Protein 6V4C (pdb70)

GO terms:
  GO:0019863 IgE binding (F, IDA)

Organism: Culex quinquefasciatus (NCBI:txid7176)

Nearest PDB structures (foldseek):
  6v4c-assembly1_A  TM=1.003E+00  e=7.855E-42  Culex quinquefasciatus
  7tx8-assembly3_C  TM=8.970E-01  e=5.800E-14  Anopheles darlingi
  7u1n-assembly2_B  TM=9.014E-01  e=6.644E-14  Anopheles darlingi
  7tx8-assembly4_D  TM=8.951E-01  e=1.252E-13  Anopheles darlingi
  3ngv-assembly1_A  TM=8.738E-01  e=1.799E-13  Anopheles stephensi

B-factor: mean 56.39, std 19.15, range [29.09, 130.96]

InterPro domains:
  IPR006170 Pheromone/general odorant binding protein [PF01395] (29-123)
  IPR006170 Pheromone/general odorant binding protein [PF01395] (169-260)
  IPR036728 Pheromone/general odorant binding protein superfamily [G3DSA:1.10.238.20] (17-160)
  IPR036728 Pheromone/general odorant binding protein superfamily [G3DSA:1.10.238.20] (162-310)
  IPR036728 Pheromone/general odorant binding protein superfamily [SSF47565] (18-123)
  IPR036728 Pheromone/general odorant binding protein superfamily [SSF47565] (157-261)

Radius of gyration: 20.19 Å; Cα contacts (8 Å, |Δi|>4): 344; chains: 1; bounding box: 52×53×39 Å

Solvent-accessible surface area: 13892 Å² total; per-residue (Å²): 163,62,61,44,18,26,0,17,40,0,24,43,38,19,6,72,2,1,37,75,58,19,44,113,67,48,50,12,0,50,46,0,58,97,13,59,9,35,83,85,74,74,88,1,20,54,0,0,70,30,0,3,79,29,0,7,0,21,56,71,41,31,21,28,40,130,39,0,14,92,0,6,90,50,40,59,99,29,0,65,14,93,99,111,41,1,64,41,0,5,102,76,0,36,68,34,87,7,60,120,24,48,23,94,22,11,2,57,14,0,18,133,10,4,97,73,27,105,23,23,1,35,75,0,0,0,27,39,63,82,10,45,51,39,0,23,173,127,40,107,123,18,10,44,111,54,29,0,10,21,26,32,0,0,120,103,53,11,144,68,35,49,82,17,5,34,66,15,32,157,76,2,42,7,134,22,109,73,2,56,130,3,0,58,29,2,0,90,14,15,48,2,5,89,129,106,7,97,33,30,73,66,15,0,26,68,3,1,87,5,2,109,37,127,58,70,53,129,57,1,28,138,18,25,151,85,13,177,33,86,127,97,11,51,3,56,22,38,6,62,30,1,25,89,37,22,29,61,148,24,0,30,74,1,7,26,6,21,6,12,37,8,54,51,38,22,39,67,2,103,121,105,45,20,124,40,72,60,124,39,15,191,78,79,31,82,64,15,37,72,71,1,137,57

Sequence (294 aa):
EWSPMDPEEVAFEEAKCMEDHFGNDFGLAEKWMKWSLAESDGKTACYVKCLVEALGMYDKQAFQPNNIKQQYEAYKSDNGVDQTKGDAIANELGKIDAKDGKCESIAKGFIQVNNANKGVLEKIYLLDSSSVRDAIYKKNPQIKPKGISIFRFCGKQFYQDGEAAYCNVRKHGFSDDPKKFIKHSNCTTRGMRWMKKNGEMDESAILRGLHAVNENGKDDVVKKSLQNCKAKDESKARDYYKCIYDGLGEQLFMKVLDYIEVRSENYSYRLREATSKYDANAMRSKVKALDSEAKC

Secondary structure (DSSP, 8-state):
------HHHHHHHHHHHHHHHSTT-HHHHHHHHTT---BTBTTHHHHHHHHHHHTTSB-SSSB-HHHHHHHHHHTHHHH---HHHHHHHHHHHTT---TT--HHHHHHHHHHHHHHTTTHHHHHTT-SHHHHHHHHHH-TTS--TTS-HHHHHHHHH--TT-HHHHHHHHHS---STHHHHHHHHHHHHTTSB-TTS-B-HHHHHHHHHHTT--S-HHHHHHHHHT----GGGHHHHHHHHHHHHH-HHHHHHHHHHHHHHHT-TTGGGSGGGSS--HHHHHHHHHHHHHHTT-

Structure (mmCIF, N/CA/C/O backbone):
data_6V4C
#
_entry.id   6V4C
#
_cell.length_a   76.660
_cell.length_b   84.320
_cell.length_c   132.070
_cell.angle_alpha   90.000
_cell.angle_beta   90.000
_cell.angle_gamma   90.000
#
_symmetry.space_group_name_H-M   'I 21 21 21'
#
loop_
_entity.id
_entity.type
_entity.pdbx_description
1 polymer 'Long form D7clu1 salivary protein'
2 non-polymer "ADENOSINE-5'-DIPHOSPHATE"
3 non-polymer GLYCEROL
4 non-polymer 2-ETHOXYETHANOL
5 non-polymer DI(HYDROXYETHYL)ETHER
6 non-polymer 1,2-ETHANEDIOL
7 non-polymer 'ZINC ION'
8 water water
#
loop_
_atom_site.group_PDB
_atom_site.id
_atom_site.type_symbol
_atom_site.label_atom_id
_atom_site.label_alt_id
_atom_site.label_comp_id
_atom_site.label_asym_id
_atom_site.label_entity_id
_atom_site.label_seq_id
_atom_site.pdbx_PDB_ins_code
_atom_site.Cartn_x
_atom_site.Cartn_y
_atom_site.Cartn_z
_atom_site.occupancy
_atom_site.B_iso_or_equiv
_atom_site.auth_seq_id
_atom_site.auth_comp_id
_atom_site.auth_asym_id
_atom_site.auth_atom_id
_atom_site.pdbx_PDB_model_num
ATOM 1 N N . GLU A 1 2 ? 11.343 -13.809 -4.551 1.00 74.71 2 GLU A N 1
ATOM 2 C CA . GLU A 1 2 ? 11.707 -15.012 -5.288 1.00 75.86 2 GLU A CA 1
ATOM 3 C C . GLU A 1 2 ? 11.882 -14.700 -6.771 1.00 76.87 2 GLU A C 1
ATOM 4 O O . GLU A 1 2 ? 11.389 -13.683 -7.260 1.00 76.31 2 GLU A O 1
ATOM 6 N N . TRP A 1 3 ? 12.584 -15.577 -7.483 1.00 83.36 3 TRP A N 1
ATOM 7 C CA . TRP A 1 3 ? 12.832 -15.406 -8.908 1.00 76.54 3 TRP A CA 1
ATOM 8 C C . TRP A 1 3 ? 11.939 -16.338 -9.715 1.00 74.55 3 TRP A C 1
ATOM 9 O O . TRP A 1 3 ? 11.700 -17.485 -9.324 1.00 74.15 3 TRP A O 1
ATOM 20 N N . SER A 1 4 ? 11.452 -15.836 -10.844 1.00 68.58 4 SER A N 1
ATOM 21 C CA . SER A 1 4 ? 10.632 -16.600 -11.774 1.00 67.76 4 SER A CA 1
ATOM 22 C C . SER A 1 4 ? 11.112 -16.291 -13.187 1.00 62.85 4 SER A C 1
ATOM 23 O O . SER A 1 4 ? 11.857 -15.319 -13.379 1.00 62.75 4 SER A O 1
ATOM 26 N N . PRO A 1 5 ? 10.744 -17.091 -14.192 1.00 58.19 5 PRO A N 1
ATOM 27 C CA . PRO A 1 5 ? 11.193 -16.807 -15.561 1.00 56.47 5 PRO A CA 1
ATOM 28 C C . PRO A 1 5 ? 10.833 -15.393 -15.997 1.00 57.75 5 PRO A C 1
ATOM 29 O O . PRO A 1 5 ? 9.800 -14.841 -15.613 1.00 54.11 5 PRO A O 1
ATOM 33 N N . MET A 1 6 ? 11.712 -14.810 -16.807 1.00 56.60 6 MET A N 1
ATOM 34 C CA . MET A 1 6 ? 11.608 -13.418 -17.215 1.00 53.43 6 MET A CA 1
ATOM 35 C C . MET A 1 6 ? 11.389 -13.336 -18.718 1.00 51.46 6 MET A C 1
ATOM 36 O O . MET A 1 6 ? 12.003 -14.086 -19.487 1.00 47.66 6 MET A O 1
ATOM 41 N N . ASP A 1 7 ? 10.514 -12.424 -19.129 1.00 51.03 7 ASP A N 1
ATOM 42 C CA . ASP A 1 7 ? 10.261 -12.170 -20.541 1.00 48.33 7 ASP A CA 1
ATOM 43 C C . ASP A 1 7 ? 11.374 -11.287 -21.106 1.00 45.56 7 ASP A C 1
ATOM 44 O O . ASP A 1 7 ? 12.220 -10.793 -20.355 1.00 47.20 7 ASP A O 1
ATOM 49 N N . PRO A 1 8 ? 11.423 -11.077 -22.429 1.00 43.46 8 PRO A N 1
ATOM 50 C CA . PRO A 1 8 ? 12.550 -10.308 -22.985 1.00 43.61 8 PRO A CA 1
ATOM 51 C C . PRO A 1 8 ? 12.609 -8.867 -22.507 1.00 43.25 8 PRO A C 1
ATOM 52 O O . PRO A 1 8 ? 13.706 -8.298 -22.444 1.00 42.26 8 PRO A O 1
ATOM 56 N N . GLU A 1 9 ? 11.465 -8.256 -22.178 1.00 36.57 9 GLU A N 1
ATOM 57 C CA . GLU A 1 9 ? 11.473 -6.889 -21.662 1.00 37.91 9 GLU A CA 1
ATOM 58 C C . GLU A 1 9 ? 12.083 -6.830 -20.267 1.00 40.82 9 GLU A C 1
ATOM 59 O O . GLU A 1 9 ? 12.857 -5.915 -19.957 1.00 40.68 9 GLU A O 1
ATOM 65 N N . GLU A 1 10 ? 11.731 -7.769 -19.423 1.00 38.73 10 GLU A N 1
ATOM 66 C CA . GLU A 1 10 ? 12.343 -7.897 -18.099 1.00 40.48 10 GLU A CA 1
ATOM 67 C C . GLU A 1 10 ? 13.847 -8.117 -18.176 1.00 41.23 10 GLU A C 1
ATOM 68 O O . GLU A 1 10 ? 14.490 -7.510 -17.527 1.00 45.99 10 GLU A O 1
ATOM 74 N N . VAL A 1 11 ? 14.345 -8.950 -19.052 1.00 44.75 11 VAL A N 1
ATOM 75 C CA . VAL A 1 11 ? 15.801 -9.134 -19.102 1.00 44.41 11 VAL A CA 1
ATOM 76 C C . VAL A 1 11 ? 16.471 -7.909 -19.624 1.00 44.67 11 VAL A C 1
ATOM 77 O O . VAL A 1 11 ? 17.352 -7.548 -19.110 1.00 44.39 11 VAL A O 1
ATOM 81 N N . ALA A 1 12 ? 15.894 -7.278 -20.637 1.00 45.32 12 ALA A N 1
ATOM 82 C CA . ALA A 1 12 ? 16.504 -6.067 -21.177 1.00 41.58 12 ALA A CA 1
ATOM 83 C C . ALA A 1 12 ? 16.523 -4.948 -20.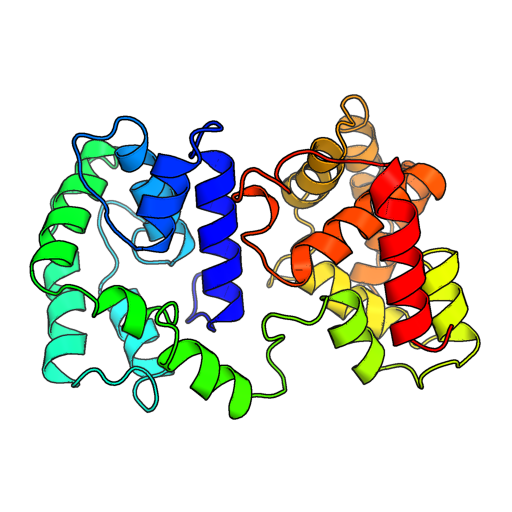144 1.00 42.95 12 ALA A C 1
ATOM 84 O O . ALA A 1 12 ? 17.500 -4.193 -20.053 1.00 42.37 12 ALA A O 1
ATOM 86 N N . PHE A 1 13 ? 15.456 -4.827 -19.351 1.00 40.44 13 PHE A N 1
ATOM 87 C CA . PHE A 1 13 ? 15.448 -3.839 -18.277 1.00 40.69 13 PHE A CA 1
ATOM 88 C C . PHE A 1 13 ? 16.567 -4.101 -17.276 1.00 43.48 13 PHE A C 1
ATOM 89 O O . PHE A 1 13 ? 17.288 -3.176 -16.880 1.00 43.01 13 PHE A O 1
ATOM 97 N N . GLU A 1 14 ? 16.728 -5.355 -16.851 1.00 45.20 14 GLU A N 1
ATOM 98 C CA . GLU A 1 14 ? 17.740 -5.660 -15.846 1.00 49.42 14 GLU A CA 1
ATOM 99 C C . GLU A 1 14 ? 19.149 -5.535 -16.414 1.00 49.10 14 GLU A C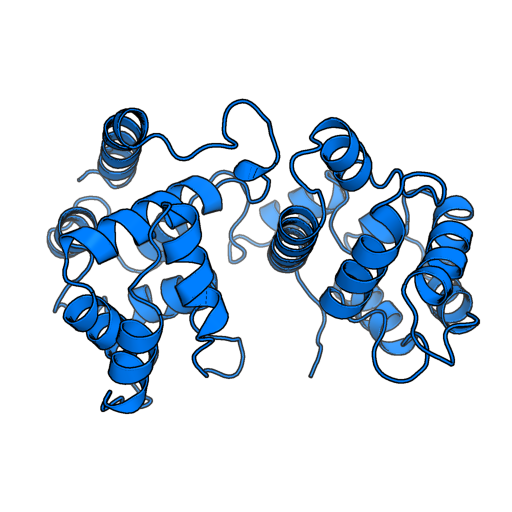 1
ATOM 100 O O . GLU A 1 14 ? 20.057 -5.054 -15.728 1.00 48.54 14 GLU A O 1
ATOM 106 N N . GLU A 1 15 ? 19.350 -5.957 -17.665 1.00 50.41 15 GLU A N 1
ATOM 107 C CA . GLU A 1 15 ? 20.668 -5.831 -18.283 1.00 50.49 15 GLU A CA 1
ATOM 108 C C . GLU A 1 15 ? 21.098 -4.372 -18.365 1.00 48.94 15 GLU A C 1
ATOM 109 O O . GLU A 1 15 ? 22.234 -4.028 -18.019 1.00 49.09 15 GLU A O 1
ATOM 115 N N . ALA A 1 16 ? 20.193 -3.500 -18.818 1.00 49.68 16 ALA A N 1
ATOM 116 C CA . ALA A 1 16 ? 20.522 -2.085 -18.953 1.00 46.44 16 ALA A CA 1
ATOM 117 C C . ALA A 1 16 ? 20.842 -1.460 -17.601 1.00 48.19 16 ALA A C 1
ATOM 118 O O . ALA A 1 16 ? 21.736 -0.613 -17.496 1.00 49.10 16 ALA A O 1
ATOM 120 N N . LYS A 1 17 ? 20.115 -1.861 -16.555 1.00 43.60 17 LYS A N 1
ATOM 121 C CA . LYS A 1 17 ? 20.379 -1.322 -15.223 1.00 47.77 17 LYS A CA 1
ATOM 122 C C . LYS A 1 17 ? 21.775 -1.698 -14.739 1.00 49.05 17 LYS A C 1
ATOM 123 O O . LYS A 1 17 ? 22.484 -0.867 -14.157 1.00 52.57 17 LYS A O 1
ATOM 129 N N . CYS A 1 18 ? 22.188 -2.947 -14.967 1.00 54.09 18 CYS A N 1
ATOM 130 C CA . CYS A 1 18 ? 23.540 -3.351 -14.593 1.00 58.02 18 CYS A CA 1
ATOM 131 C C . CYS A 1 18 ? 24.584 -2.597 -15.404 1.00 55.73 18 CYS A C 1
ATOM 132 O O . CYS A 1 18 ? 25.611 -2.172 -14.863 1.00 58.50 18 CYS A O 1
ATOM 135 N N . MET A 1 19 ? 24.337 -2.418 -16.705 1.00 58.33 19 MET A N 1
ATOM 136 C CA . MET A 1 19 ? 25.287 -1.696 -17.544 1.00 60.59 19 MET A CA 1
ATOM 137 C C . MET A 1 19 ? 25.438 -0.251 -17.089 1.00 62.08 19 MET A C 1
ATOM 138 O O . MET A 1 19 ? 26.554 0.277 -17.037 1.00 64.87 19 MET A O 1
ATOM 143 N N . GLU A 1 20 ? 24.325 0.405 -16.750 1.00 52.80 20 GLU A N 1
ATOM 144 C CA . GLU A 1 20 ? 24.395 1.782 -16.271 1.00 54.03 20 GLU A CA 1
ATOM 145 C C . GLU A 1 20 ? 25.158 1.874 -14.956 1.00 55.91 20 GLU A C 1
ATOM 146 O O . GLU A 1 20 ? 25.915 2.825 -14.732 1.00 57.40 20 GLU A O 1
ATOM 152 N N . ASP A 1 21 ? 24.971 0.893 -14.071 1.00 55.33 21 ASP A N 1
ATOM 153 C CA . ASP A 1 21 ? 25.583 0.960 -12.749 1.00 60.32 21 ASP A CA 1
ATOM 154 C C . ASP A 1 21 ? 27.081 0.678 -12.770 1.00 64.15 21 ASP A C 1
ATOM 155 O O . ASP A 1 21 ? 27.769 1.005 -11.796 1.00 67.44 21 ASP A O 1
ATOM 160 N N . HIS A 1 22 ? 27.607 0.092 -13.847 1.00 76.11 22 HIS A N 1
ATOM 161 C CA . HIS A 1 22 ? 28.982 -0.396 -13.848 1.00 78.49 22 HIS A CA 1
ATOM 162 C C . HIS A 1 22 ? 29.849 0.074 -15.009 1.00 81.40 22 HIS A C 1
ATOM 163 O O . HIS A 1 22 ? 31.075 -0.068 -14.918 1.00 85.30 22 HIS A O 1
ATOM 170 N N . PHE A 1 23 ? 29.281 0.620 -16.087 1.00 67.45 23 PHE A N 1
ATOM 171 C CA . PHE A 1 23 ? 30.107 0.936 -17.250 1.00 69.43 23 PHE A CA 1
ATOM 172 C C . PHE A 1 23 ? 31.028 2.127 -17.017 1.00 69.52 23 PHE A C 1
ATOM 173 O O . PHE A 1 23 ? 32.068 2.223 -17.677 1.00 73.86 23 PHE A O 1
ATOM 181 N N . GLY A 1 24 ? 30.683 3.020 -16.096 1.00 71.58 24 GLY A N 1
ATOM 182 C CA . GLY A 1 24 ? 31.578 4.113 -15.741 1.00 72.33 24 GLY A CA 1
ATOM 183 C C . GLY A 1 24 ? 31.917 5.049 -16.878 1.00 73.47 24 GLY A C 1
ATOM 184 O O . GLY A 1 24 ? 33.080 5.449 -17.021 1.00 74.74 24 GLY A O 1
ATOM 185 N N . ASN A 1 25 ? 30.931 5.397 -17.703 1.00 75.10 25 ASN A N 1
ATOM 186 C CA . ASN A 1 25 ? 31.081 6.360 -18.793 1.00 74.17 25 ASN A CA 1
ATOM 187 C C . ASN A 1 25 ? 32.054 5.901 -19.878 1.00 73.98 25 ASN A C 1
ATOM 188 O O . ASN A 1 25 ? 32.492 6.709 -20.701 1.00 76.10 25 ASN A O 1
ATOM 193 N N . ASP A 1 26 ? 32.400 4.615 -19.906 1.00 74.67 26 ASP A N 1
ATOM 194 C CA . ASP A 1 26 ? 33.199 4.037 -20.985 1.00 77.76 26 ASP A CA 1
ATOM 195 C C . ASP A 1 26 ? 32.222 3.389 -21.959 1.00 73.61 26 ASP A C 1
ATOM 196 O O . ASP A 1 26 ? 31.740 2.276 -21.729 1.00 73.01 26 ASP A O 1
ATOM 201 N N . PHE A 1 27 ? 31.933 4.094 -23.055 1.00 73.16 27 PHE A N 1
ATOM 202 C CA . PHE A 1 27 ? 30.903 3.640 -23.980 1.00 71.41 27 PHE A CA 1
ATOM 203 C C . PHE A 1 27 ? 31.378 2.489 -24.857 1.00 72.79 27 PHE A C 1
ATOM 204 O O . PHE A 1 27 ? 30.568 1.640 -25.248 1.00 70.64 27 PHE A O 1
ATOM 212 N N . GLY A 1 28 ? 32.674 2.438 -25.172 1.00 78.28 28 GLY A N 1
ATOM 213 C CA . GLY A 1 28 ? 33.200 1.284 -25.881 1.00 76.47 28 GLY A CA 1
ATOM 214 C C . GLY A 1 28 ? 33.062 0.008 -25.076 1.00 76.37 28 GLY A C 1
ATOM 215 O O . GLY A 1 28 ? 32.736 -1.051 -25.619 1.00 76.95 28 GLY A O 1
ATOM 216 N N . LEU A 1 29 ? 33.306 0.092 -23.766 1.00 72.54 29 LEU A N 1
ATOM 217 C CA . LEU A 1 29 ? 33.072 -1.056 -22.898 1.00 72.28 29 LEU A CA 1
ATOM 218 C C . LEU A 1 29 ? 31.587 -1.385 -22.821 1.00 69.29 29 LEU A C 1
ATOM 219 O O . LEU A 1 29 ? 31.205 -2.561 -22.793 1.00 70.29 29 LEU A O 1
ATOM 224 N N . ALA A 1 30 ? 30.736 -0.358 -22.785 1.00 68.30 30 ALA A N 1
ATOM 225 C CA . ALA A 1 30 ? 29.298 -0.596 -22.822 1.00 65.59 30 ALA A CA 1
ATOM 226 C C . ALA A 1 30 ? 28.893 -1.274 -24.123 1.00 63.17 30 ALA A C 1
ATOM 227 O O . ALA A 1 30 ? 28.023 -2.152 -24.129 1.00 62.34 30 ALA A O 1
ATOM 229 N N . GLU A 1 31 ? 29.523 -0.890 -25.235 1.00 71.12 31 GLU A N 1
ATOM 230 C CA . GLU A 1 31 ? 29.219 -1.534 -26.508 1.00 69.31 31 GLU A CA 1
ATOM 231 C C . GLU A 1 31 ? 29.595 -3.011 -26.482 1.00 71.54 31 GLU A C 1
ATOM 232 O O . GLU A 1 31 ? 28.889 -3.850 -27.055 1.00 68.86 31 GLU A O 1
ATOM 234 N N . LYS A 1 32 ? 30.703 -3.350 -25.816 1.00 71.65 32 LYS A N 1
ATOM 235 C CA . LYS A 1 32 ? 31.106 -4.749 -25.720 1.00 71.16 32 LYS A CA 1
ATOM 236 C C . LYS A 1 32 ? 30.107 -5.556 -24.901 1.00 70.65 32 LYS A C 1
ATOM 237 O O . LYS A 1 32 ? 29.810 -6.711 -25.232 1.00 71.27 32 LYS A O 1
ATOM 240 N N . TRP A 1 33 ? 29.579 -4.966 -23.826 1.00 66.39 33 TRP A N 1
ATOM 241 C CA . TRP A 1 33 ? 28.631 -5.686 -22.980 1.00 64.23 33 TRP A CA 1
ATOM 242 C C . TRP A 1 33 ? 27.332 -5.983 -23.720 1.00 61.40 33 TRP A C 1
ATOM 243 O O . TRP A 1 33 ? 26.772 -7.077 -23.582 1.00 61.33 33 TRP A O 1
ATOM 254 N N . MET A 1 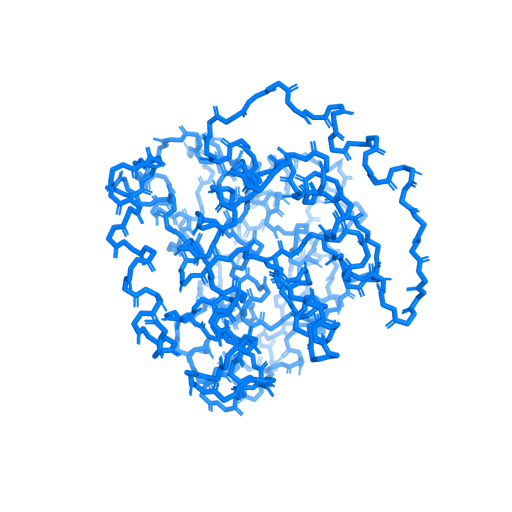34 ? 26.837 -5.023 -24.508 1.00 70.80 34 MET A N 1
ATOM 255 C CA . MET A 1 34 ? 25.622 -5.260 -25.284 1.00 69.20 34 MET A CA 1
ATOM 256 C C . MET A 1 34 ? 25.819 -6.400 -26.275 1.00 72.51 34 MET A C 1
ATOM 257 O O . MET A 1 34 ? 24.901 -7.196 -26.509 1.00 71.72 34 MET A O 1
ATOM 262 N N . LYS A 1 35 ? 27.010 -6.491 -26.868 1.00 68.70 35 LYS A N 1
ATOM 263 C CA . LYS A 1 35 ? 27.354 -7.598 -27.749 1.00 70.26 35 LYS A CA 1
ATOM 264 C C . LYS A 1 35 ? 27.727 -8.860 -26.984 1.00 72.39 35 LYS A C 1
ATOM 265 O O . LYS A 1 35 ? 28.050 -9.872 -27.615 1.00 72.20 35 LYS A O 1
ATOM 268 N N . TRP A 1 36 ? 27.689 -8.821 -25.650 1.00 71.22 36 TRP A N 1
ATOM 269 C CA . TRP A 1 36 ? 28.067 -9.959 -24.811 1.00 72.88 36 TRP A CA 1
ATOM 270 C C . TRP A 1 36 ? 29.502 -10.411 -25.075 1.00 77.55 36 TRP A C 1
ATOM 271 O O . TRP A 1 36 ? 29.807 -11.606 -25.086 1.00 76.71 36 TRP A O 1
ATOM 282 N N . SER A 1 37 ? 30.392 -9.442 -25.292 1.00 76.07 37 SER A N 1
ATOM 283 C CA . SER A 1 37 ? 31.827 -9.706 -25.387 1.00 79.71 37 SER A CA 1
ATOM 284 C C . SER A 1 37 ? 32.422 -9.518 -23.994 1.00 83.06 37 SER A C 1
ATOM 285 O O . SER A 1 37 ? 33.092 -8.529 -23.690 1.00 83.97 37 SER A O 1
ATOM 287 N N . LEU A 1 38 ? 32.152 -10.494 -23.129 1.00 78.84 38 LEU A N 1
ATOM 288 C CA . LEU A 1 38 ? 32.592 -10.452 -21.739 1.00 78.30 38 LEU A CA 1
ATOM 289 C C . LEU A 1 38 ? 33.993 -11.045 -21.660 1.00 86.89 38 LEU A C 1
ATOM 290 O O . LEU A 1 38 ? 34.180 -12.248 -21.867 1.00 87.06 38 LEU A O 1
ATOM 295 N N . ALA A 1 39 ? 34.977 -10.205 -21.350 1.00 89.70 39 ALA A N 1
ATOM 296 C CA . ALA A 1 39 ? 36.374 -10.620 -21.296 1.00 94.62 39 ALA A CA 1
ATOM 297 C C . ALA A 1 39 ? 36.986 -10.113 -19.997 1.00 98.77 39 ALA A C 1
ATOM 298 O O . ALA A 1 39 ? 37.091 -8.900 -19.785 1.00 97.31 39 ALA A O 1
ATOM 299 N N . GLU A 1 40 ? 37.379 -11.041 -19.128 1.00 117.49 40 GLU A N 1
ATOM 300 C CA . GLU A 1 40 ? 38.190 -10.686 -17.972 1.00 121.42 40 GLU A CA 1
ATOM 301 C C . GLU A 1 40 ? 39.540 -10.180 -18.457 1.00 123.64 40 GLU A C 1
ATOM 302 O O . GLU A 1 40 ? 40.348 -10.947 -18.991 1.00 130.96 40 GLU A O 1
ATOM 304 N N . SER A 1 41 ? 39.775 -8.884 -18.275 1.00 99.40 41 SER A N 1
ATOM 305 C CA . SER A 1 41 ? 40.917 -8.205 -18.870 1.00 101.43 41 SER A CA 1
ATOM 306 C C . SER A 1 41 ? 40.496 -6.763 -19.102 1.00 100.50 41 SER A C 1
ATOM 307 O O . SER A 1 41 ? 41.329 -5.852 -19.143 1.00 101.32 41 SER A O 1
ATOM 308 N N . ASP A 1 42 ? 39.192 -6.562 -19.266 1.00 105.13 42 ASP A N 1
ATOM 309 C CA . ASP A 1 42 ? 38.583 -5.245 -19.163 1.00 100.71 42 ASP A CA 1
ATOM 310 C C . ASP A 1 42 ? 38.184 -5.041 -17.707 1.00 97.22 42 ASP A C 1
ATOM 311 O O . ASP A 1 42 ? 37.445 -5.855 -17.142 1.00 97.26 42 ASP A O 1
ATOM 316 N N . GLY A 1 43 ? 38.684 -3.963 -17.105 1.00 90.17 43 GLY A N 1
ATOM 317 C CA . GLY A 1 43 ? 38.605 -3.747 -15.672 1.00 87.54 43 GLY A CA 1
ATOM 318 C C . GLY A 1 43 ? 37.253 -3.945 -15.017 1.00 88.15 43 GLY A C 1
ATOM 319 O O . GLY A 1 43 ? 37.127 -4.733 -14.076 1.00 92.79 43 GLY A O 1
ATOM 320 N N . LYS A 1 44 ? 36.232 -3.243 -15.507 1.00 89.01 44 LYS A N 1
ATOM 321 C CA . LYS A 1 44 ? 34.936 -3.214 -14.838 1.00 88.51 44 LYS A CA 1
ATOM 322 C C . LYS A 1 44 ? 34.062 -4.424 -15.147 1.00 84.33 44 LYS A C 1
ATOM 323 O O . LYS A 1 44 ? 32.978 -4.542 -14.566 1.00 83.91 44 LYS A O 1
ATOM 329 N N . THR A 1 45 ? 34.500 -5.320 -16.035 1.00 84.28 45 THR A N 1
ATOM 330 C CA . THR A 1 45 ? 33.625 -6.398 -16.492 1.00 82.84 45 THR A CA 1
ATOM 331 C C . THR A 1 45 ? 33.316 -7.399 -15.384 1.00 83.36 45 THR A C 1
ATOM 332 O O . THR A 1 45 ? 32.241 -8.012 -15.389 1.00 81.83 45 THR A O 1
ATOM 336 N N . ALA A 1 46 ? 34.227 -7.564 -14.423 1.00 77.35 46 ALA A N 1
ATOM 337 C CA . ALA A 1 46 ? 34.055 -8.592 -13.400 1.00 78.40 46 ALA A CA 1
ATOM 338 C C . ALA A 1 46 ? 32.787 -8.362 -12.584 1.00 74.14 46 ALA A C 1
ATOM 339 O O . ALA A 1 46 ? 31.945 -9.259 -12.460 1.00 71.84 46 ALA A O 1
ATOM 341 N N . CYS A 1 47 ? 32.629 -7.164 -12.020 1.00 74.26 47 CYS A N 1
ATOM 342 C CA . CYS A 1 47 ? 31.458 -6.886 -11.197 1.00 76.89 47 CYS A CA 1
ATOM 343 C C . CYS A 1 47 ? 30.201 -6.625 -12.017 1.00 70.66 47 CYS A C 1
ATOM 344 O O . CYS A 1 47 ? 29.098 -6.661 -11.460 1.00 67.76 47 CYS A O 1
ATOM 347 N N . TYR A 1 48 ? 30.336 -6.359 -13.317 1.00 74.21 48 TYR A N 1
ATOM 348 C CA . TYR A 1 48 ? 29.155 -6.272 -14.169 1.00 68.67 48 TYR A CA 1
ATOM 349 C C . TYR A 1 48 ? 28.508 -7.640 -14.338 1.00 68.78 48 TYR A C 1
ATOM 350 O O . TYR A 1 48 ? 27.279 -7.771 -14.274 1.00 63.75 48 TYR A O 1
ATOM 359 N N . VAL A 1 49 ? 29.325 -8.671 -14.564 1.00 67.38 49 VAL A N 1
ATOM 360 C CA . VAL A 1 49 ? 28.796 -10.023 -14.712 1.00 67.00 49 VAL A CA 1
ATOM 361 C C . VAL A 1 49 ? 28.085 -10.461 -13.440 1.00 67.70 49 VAL A C 1
ATOM 362 O O . VAL A 1 49 ? 27.032 -11.110 -13.491 1.00 66.94 49 VAL A O 1
ATOM 366 N N . LYS A 1 50 ? 28.643 -10.109 -12.278 1.00 71.90 50 LYS A N 1
ATOM 367 C CA . LYS A 1 50 ? 28.002 -10.446 -11.010 1.00 73.71 50 LYS A CA 1
ATOM 368 C C . LYS A 1 50 ? 26.618 -9.817 -10.916 1.00 67.60 50 LYS A C 1
ATOM 369 O O . LYS A 1 50 ? 25.641 -10.485 -10.558 1.00 67.54 50 LYS A O 1
ATOM 375 N N . CYS A 1 51 ? 26.520 -8.523 -11.229 1.00 69.51 51 CYS A N 1
ATOM 376 C CA . CYS A 1 51 ? 25.220 -7.863 -11.288 1.00 68.58 51 CYS A CA 1
ATOM 377 C C . CYS A 1 51 ? 24.279 -8.596 -12.234 1.00 66.43 51 CYS A C 1
ATOM 378 O O . CYS A 1 51 ? 23.116 -8.850 -11.898 1.00 64.92 51 CYS A O 1
ATOM 381 N N . LEU A 1 52 ? 24.779 -8.970 -13.416 1.00 65.91 52 LEU A N 1
ATOM 382 C CA . LEU A 1 52 ? 23.921 -9.544 -14.446 1.00 61.82 52 LEU A CA 1
ATOM 383 C C . LEU A 1 52 ? 23.382 -10.910 -14.042 1.00 65.11 52 LEU A C 1
ATOM 384 O O . LEU A 1 52 ? 22.191 -11.187 -14.226 1.00 61.59 52 LEU A O 1
ATOM 389 N N . VAL A 1 53 ? 24.236 -11.780 -13.492 1.00 64.40 53 VAL A N 1
ATOM 390 C CA . VAL A 1 53 ? 23.794 -13.135 -13.176 1.00 65.22 53 VAL A CA 1
ATOM 391 C C . VAL A 1 53 ? 22.852 -13.151 -11.978 1.00 65.50 53 VAL A C 1
ATOM 392 O O . VAL A 1 53 ? 21.947 -13.990 -11.905 1.00 67.45 53 VAL A O 1
ATOM 396 N N . GLU A 1 54 ? 23.044 -12.241 -11.021 1.00 61.71 54 GLU A N 1
ATOM 397 C CA . GLU A 1 54 ? 22.097 -12.138 -9.916 1.00 64.04 54 GLU A CA 1
ATOM 398 C C . GLU A 1 54 ? 20.761 -11.577 -10.391 1.00 61.27 54 GLU A C 1
ATOM 399 O O . GLU A 1 54 ? 19.697 -12.098 -10.032 1.00 58.63 54 GLU A O 1
ATOM 405 N N . ALA A 1 55 ? 20.798 -10.529 -11.217 1.00 61.57 55 ALA A N 1
ATOM 406 C CA . ALA A 1 55 ? 19.562 -9.932 -11.713 1.00 59.76 55 ALA A CA 1
ATOM 407 C C . ALA A 1 55 ? 18.778 -10.895 -12.596 1.00 57.81 55 ALA A C 1
ATOM 408 O O . ALA A 1 55 ? 17.543 -10.849 -12.618 1.00 57.51 55 ALA A O 1
ATOM 410 N N . LEU A 1 56 ? 19.466 -11.772 -13.322 1.00 58.29 56 LEU A N 1
ATOM 411 C CA . LEU A 1 56 ? 18.811 -12.747 -14.181 1.00 56.62 56 LEU A CA 1
ATOM 412 C C . LEU A 1 56 ? 18.495 -14.052 -13.460 1.00 60.12 56 LEU A C 1
ATOM 413 O O . LEU A 1 56 ? 18.029 -15.000 -14.100 1.00 58.29 56 LEU A O 1
ATOM 418 N N . GLY A 1 57 ? 18.735 -14.122 -12.152 1.00 62.70 57 GLY A N 1
ATOM 419 C CA . GLY A 1 57 ? 18.424 -15.324 -11.406 1.00 64.82 57 GLY A CA 1
ATOM 420 C C . GLY A 1 57 ? 19.363 -16.484 -11.639 1.00 67.43 57 GLY A C 1
ATOM 421 O O . GLY A 1 57 ? 19.023 -17.619 -11.299 1.00 68.32 57 GLY A O 1
ATOM 422 N N . MET A 1 58 ? 20.541 -16.236 -12.217 1.00 73.52 58 MET A N 1
ATOM 423 C CA . MET A 1 58 ? 21.509 -17.306 -12.419 1.00 77.15 58 MET A CA 1
ATOM 424 C C . MET A 1 58 ? 22.331 -17.592 -11.173 1.00 83.20 58 MET A C 1
ATOM 425 O O . MET A 1 58 ? 22.850 -18.703 -11.033 1.00 85.99 58 MET A O 1
ATOM 430 N N . TYR A 1 59 ? 22.461 -16.621 -10.270 1.00 68.47 59 TYR A N 1
ATOM 431 C CA . TYR A 1 59 ? 23.320 -16.744 -9.101 1.00 73.05 59 TYR A CA 1
ATOM 432 C C . TYR A 1 59 ? 22.562 -16.235 -7.886 1.00 78.19 59 TYR A C 1
ATOM 433 O O . TYR A 1 59 ? 22.000 -15.136 -7.920 1.00 71.60 59 TYR A O 1
ATOM 442 N N . ASP A 1 60 ? 22.547 -17.033 -6.817 1.00 90.66 60 ASP A N 1
ATOM 443 C CA . ASP A 1 60 ? 21.783 -16.688 -5.624 1.00 91.30 60 ASP A CA 1
ATOM 444 C C . ASP A 1 60 ? 22.599 -16.869 -4.349 1.00 98.97 60 ASP A C 1
ATOM 445 O O . ASP A 1 60 ? 23.173 -15.906 -3.829 1.00 99.86 60 ASP A O 1
ATOM 446 N N . LYS A 1 61 ? 22.651 -18.098 -3.834 1.00 91.84 61 LYS A N 1
ATOM 447 C CA . LYS A 1 61 ? 23.330 -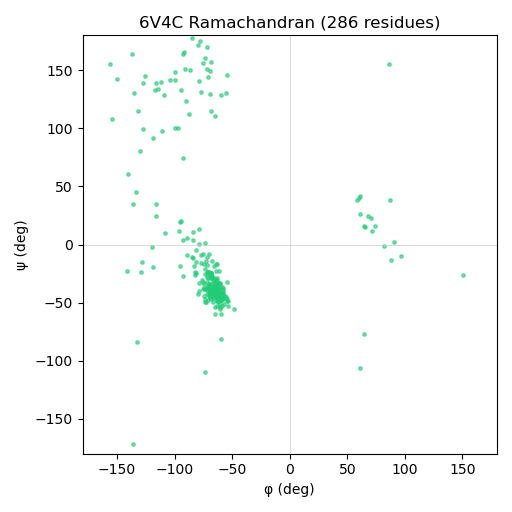18.374 -2.573 1.00 92.89 61 LYS A CA 1
ATOM 448 C C . LYS A 1 61 ? 24.845 -18.319 -2.728 1.00 94.47 61 LYS A C 1
ATOM 449 O O . LYS A 1 61 ? 25.423 -17.241 -2.903 1.00 92.64 61 LYS A O 1
ATOM 450 N N . GLN A 1 62 ? 25.498 -19.478 -2.656 1.00 112.96 62 GLN A N 1
ATOM 451 C CA . GLN A 1 62 ? 26.946 -19.538 -2.798 1.00 114.93 62 GLN A CA 1
ATOM 452 C C . GLN A 1 62 ? 27.385 -19.803 -4.230 1.00 114.62 62 GLN A C 1
ATOM 453 O O . GLN A 1 62 ? 28.487 -19.395 -4.618 1.00 114.90 62 GLN A O 1
ATOM 454 N N . ALA A 1 63 ? 26.552 -20.471 -5.024 1.00 119.73 63 ALA A N 1
ATOM 455 C CA . ALA A 1 63 ? 26.896 -20.817 -6.397 1.00 118.04 63 ALA A CA 1
ATOM 456 C C . ALA A 1 63 ? 25.692 -20.522 -7.287 1.00 113.47 63 ALA A C 1
ATOM 457 O O . ALA A 1 63 ? 24.701 -19.922 -6.856 1.00 111.86 63 ALA A O 1
ATOM 458 N N . PHE A 1 64 ? 25.779 -20.952 -8.544 1.00 85.76 64 PHE A N 1
ATOM 459 C CA . PHE A 1 64 ? 24.704 -20.723 -9.494 1.00 80.49 64 PHE A CA 1
ATOM 460 C C . PHE A 1 64 ? 23.501 -21.608 -9.165 1.00 82.88 64 PHE A C 1
ATOM 461 O O . PHE A 1 64 ? 23.563 -22.510 -8.325 1.00 85.75 64 PHE A O 1
ATOM 469 N N . GLN A 1 65 ? 22.385 -21.331 -9.841 1.00 76.39 65 GLN A N 1
ATOM 470 C CA . GLN A 1 65 ? 21.131 -22.058 -9.648 1.00 75.78 65 GLN A CA 1
ATOM 471 C C . GLN A 1 65 ? 20.753 -22.722 -10.966 1.00 74.29 65 GLN A C 1
ATOM 472 O O . GLN A 1 65 ? 20.086 -22.107 -11.813 1.00 71.40 65 GLN A O 1
ATOM 474 N N . PRO A 1 66 ? 21.169 -23.972 -11.184 1.00 85.02 66 PRO A N 1
ATOM 475 C CA . PRO A 1 66 ? 20.850 -24.645 -12.455 1.00 81.58 66 PRO A CA 1
ATOM 476 C C . PRO A 1 66 ? 19.364 -24.803 -12.716 1.00 81.79 66 PRO A C 1
ATOM 477 O O . PRO A 1 66 ? 18.940 -24.755 -13.880 1.00 77.92 66 PRO A O 1
ATOM 481 N N . ASN A 1 67 ? 18.559 -24.992 -11.669 1.00 81.50 67 ASN A N 1
ATOM 482 C CA . ASN A 1 67 ? 17.124 -25.153 -11.861 1.00 82.23 67 ASN A CA 1
ATOM 483 C C . ASN A 1 67 ? 16.424 -23.843 -12.206 1.00 82.02 67 ASN A C 1
ATOM 484 O O . ASN A 1 67 ? 15.326 -23.869 -12.773 1.00 80.35 67 ASN A O 1
ATOM 489 N N . ASN A 1 68 ? 17.030 -22.700 -11.878 1.00 78.31 68 ASN A N 1
ATOM 490 C CA . ASN A 1 68 ? 16.523 -21.426 -12.378 1.00 77.27 68 ASN A CA 1
ATOM 491 C C . ASN A 1 68 ? 16.786 -21.294 -13.871 1.00 73.46 68 ASN A C 1
ATOM 492 O O . ASN A 1 68 ? 15.891 -20.926 -14.641 1.00 73.17 68 ASN A O 1
ATOM 497 N N . ILE A 1 69 ? 18.016 -21.591 -14.296 1.00 79.01 69 ILE A N 1
ATOM 498 C CA . ILE A 1 69 ? 18.355 -21.536 -15.716 1.00 78.37 69 ILE A CA 1
ATOM 499 C C . ILE A 1 69 ? 17.523 -22.540 -16.502 1.00 79.15 69 ILE A C 1
ATOM 500 O O . ILE A 1 69 ? 17.101 -22.272 -17.634 1.00 76.77 69 ILE A O 1
ATOM 505 N N . LYS A 1 70 ? 17.271 -23.710 -15.913 1.00 70.23 70 LYS A N 1
ATOM 506 C CA . LYS A 1 70 ? 16.393 -24.682 -16.554 1.00 70.36 70 LYS A CA 1
ATOM 507 C C . LYS A 1 70 ? 14.969 -24.150 -16.650 1.00 67.79 70 LYS A C 1
ATOM 508 O O . LYS A 1 70 ? 14.286 -24.357 -17.660 1.00 67.41 70 LYS A O 1
ATOM 509 N N . GLN A 1 71 ? 14.503 -23.460 -15.608 1.00 77.84 71 GLN A N 1
ATOM 510 C CA . GLN A 1 71 ? 13.172 -22.864 -15.659 1.00 82.43 71 GLN A CA 1
ATOM 511 C C . GLN A 1 71 ? 13.097 -21.776 -16.723 1.00 76.35 71 GLN A C 1
ATOM 512 O O . GLN A 1 71 ? 12.093 -21.666 -17.437 1.00 74.79 71 GLN A O 1
ATOM 518 N N . GLN A 1 72 ? 14.152 -20.965 -16.847 1.00 65.51 72 GLN A N 1
ATOM 519 C CA . GLN A 1 72 ? 14.173 -19.936 -17.880 1.00 64.26 72 GLN A CA 1
ATOM 520 C C . GLN A 1 72 ? 14.175 -20.554 -19.271 1.00 63.84 72 GLN A C 1
ATOM 521 O O . GLN A 1 72 ? 13.493 -20.062 -20.179 1.00 63.10 72 GLN A O 1
ATOM 527 N N . TYR A 1 73 ? 14.935 -21.637 -19.459 1.00 64.42 73 TYR A N 1
ATOM 528 C CA . TYR A 1 73 ? 14.939 -22.311 -20.753 1.00 64.26 73 TYR A CA 1
ATOM 529 C C . TYR A 1 73 ? 13.569 -22.897 -21.068 1.00 64.53 73 TYR A C 1
ATOM 530 O O . TYR A 1 73 ? 13.061 -22.756 -22.186 1.00 64.01 73 TYR A O 1
ATOM 539 N N . GLU A 1 74 ? 12.958 -23.567 -20.087 1.00 70.31 74 GLU A N 1
ATOM 540 C CA . GLU A 1 74 ? 11.676 -24.223 -20.321 1.00 71.82 74 GLU A CA 1
ATOM 541 C C . GLU A 1 74 ? 10.576 -23.224 -20.641 1.00 70.24 74 GLU A C 1
ATOM 542 O O . GLU A 1 74 ? 9.641 -23.548 -21.383 1.00 69.69 74 GLU A O 1
ATOM 548 N N . ALA A 1 75 ? 10.670 -22.009 -20.098 1.00 64.69 75 ALA A N 1
ATOM 549 C CA . ALA A 1 75 ? 9.594 -21.040 -20.266 1.00 64.18 75 ALA A CA 1
ATOM 550 C C . ALA A 1 75 ? 9.468 -20.559 -21.707 1.00 63.24 75 ALA A C 1
ATOM 551 O O . ALA A 1 75 ? 8.387 -20.123 -22.119 1.00 63.07 75 ALA A O 1
ATOM 553 N N . TYR A 1 76 ? 10.549 -20.625 -22.485 1.00 62.75 76 TYR A N 1
ATOM 554 C CA . TYR A 1 76 ? 10.554 -20.096 -23.845 1.00 61.95 76 TYR A CA 1
ATOM 555 C C . TYR A 1 76 ? 11.238 -21.047 -24.820 1.00 62.18 76 TYR A C 1
ATOM 556 O O . TYR A 1 76 ? 11.891 -20.606 -25.768 1.00 61.62 76 TYR A O 1
ATOM 565 N N . LYS A 1 77 ? 11.096 -22.355 -24.601 1.00 66.49 77 LYS A N 1
ATOM 566 C CA . LYS A 1 77 ? 11.752 -23.320 -25.478 1.00 65.29 77 LYS A CA 1
ATOM 567 C C . LYS A 1 77 ? 11.177 -23.283 -26.887 1.00 63.39 77 LYS A C 1
ATOM 568 O O . LYS A 1 77 ? 11.891 -23.563 -27.855 1.00 63.84 77 LYS A O 1
ATOM 571 N N . SER A 1 78 ? 9.903 -22.924 -27.030 1.00 70.53 78 SER A N 1
ATOM 572 C CA . SER A 1 78 ? 9.306 -22.819 -28.355 1.00 70.39 78 SER A CA 1
ATOM 573 C C . SER A 1 78 ? 9.842 -21.636 -29.149 1.00 69.26 78 SER A C 1
ATOM 574 O O . SER A 1 78 ? 9.541 -21.528 -30.343 1.00 69.62 78 SER A O 1
ATOM 577 N N . ASP A 1 79 ? 10.629 -20.760 -28.525 1.00 64.86 79 ASP A N 1
ATOM 578 C CA . ASP A 1 79 ? 11.136 -19.563 -29.184 1.00 63.94 79 ASP A CA 1
ATOM 579 C C . ASP A 1 79 ? 12.639 -19.361 -29.067 1.00 62.82 79 ASP A C 1
ATOM 580 O O . ASP A 1 79 ? 13.208 -18.664 -29.917 1.00 60.06 79 ASP A O 1
ATOM 585 N N . ASN A 1 80 ? 13.303 -19.935 -28.060 1.00 60.84 80 ASN A N 1
ATOM 586 C CA . ASN A 1 80 ? 14.721 -19.651 -27.860 1.00 61.36 80 ASN A CA 1
ATOM 587 C C . ASN A 1 80 ? 15.613 -20.301 -28.911 1.00 62.67 80 ASN A C 1
ATOM 588 O O . ASN A 1 80 ? 16.764 -19.877 -29.069 1.00 61.64 80 ASN A O 1
ATOM 593 N N . GLY A 1 81 ? 15.114 -21.301 -29.634 1.00 64.96 81 GLY A N 1
ATOM 594 C CA . GLY A 1 81 ? 15.905 -21.932 -30.673 1.00 67.24 81 GLY A CA 1
ATOM 595 C C . GLY A 1 81 ? 17.049 -22.785 -30.168 1.00 69.25 81 GLY A C 1
ATOM 596 O O . GLY A 1 81 ? 18.012 -23.017 -30.906 1.00 68.63 81 GLY A O 1
ATOM 597 N N . VAL A 1 82 ? 16.968 -23.261 -28.928 1.00 67.42 82 VAL A N 1
ATOM 598 C CA . VAL A 1 82 ? 18.007 -24.076 -28.309 1.00 70.79 82 VAL A CA 1
ATOM 599 C C . VAL A 1 82 ? 17.435 -25.465 -28.056 1.00 72.81 82 VAL A C 1
ATOM 600 O O . VAL A 1 82 ? 16.320 -25.596 -27.537 1.00 72.12 82 VAL A O 1
ATOM 604 N N . ASP A 1 83 ? 18.199 -26.494 -28.418 1.00 79.72 83 ASP A N 1
ATOM 605 C CA . ASP A 1 83 ? 17.757 -27.867 -28.224 1.00 81.58 83 ASP A CA 1
ATOM 606 C C . ASP A 1 83 ? 17.724 -28.224 -26.742 1.00 81.07 83 ASP A C 1
ATOM 607 O O . ASP A 1 83 ? 18.504 -27.711 -25.935 1.00 82.41 83 ASP A O 1
ATOM 612 N N . GLN A 1 84 ? 16.800 -29.126 -26.394 1.00 86.27 84 GLN A N 1
ATOM 613 C CA . GLN A 1 84 ? 16.678 -29.588 -25.013 1.00 90.05 84 GLN A CA 1
ATOM 614 C C . GLN A 1 84 ? 17.995 -30.132 -24.479 1.00 90.69 84 GLN A C 1
ATOM 615 O O . GLN A 1 84 ? 18.284 -29.992 -23.284 1.00 90.95 84 GLN A O 1
ATOM 621 N N . THR A 1 85 ? 18.810 -30.737 -25.347 1.00 80.52 85 THR A N 1
ATOM 622 C CA . THR A 1 85 ? 20.117 -31.229 -24.927 1.00 83.26 85 THR A CA 1
ATOM 623 C C . THR A 1 85 ? 21.011 -30.080 -24.472 1.00 81.87 85 THR A C 1
ATOM 624 O O . THR A 1 85 ? 21.564 -30.104 -23.368 1.00 81.52 85 THR A O 1
ATOM 628 N N . LYS A 1 86 ? 21.160 -29.059 -25.322 1.00 83.72 86 LYS A N 1
ATOM 629 C CA . LYS A 1 86 ? 22.007 -27.921 -24.975 1.00 83.93 86 LYS A CA 1
ATOM 630 C C . LYS A 1 86 ? 21.433 -27.129 -23.806 1.00 82.90 86 LYS A C 1
ATOM 631 O O . LYS A 1 86 ? 22.195 -26.576 -23.002 1.00 83.33 86 LYS A O 1
ATOM 635 N N . GLY A 1 87 ? 20.105 -27.065 -23.693 1.00 83.34 87 GLY A N 1
ATOM 636 C CA . GLY A 1 87 ? 19.467 -26.354 -22.601 1.00 82.53 87 GLY A CA 1
ATOM 637 C C . GLY A 1 87 ? 19.851 -26.897 -21.240 1.00 87.27 87 GLY A C 1
ATOM 638 O O . GLY A 1 87 ? 20.415 -26.172 -20.410 1.00 86.46 87 GLY A O 1
ATOM 639 N N . ASP A 1 88 ? 19.552 -28.178 -21.000 1.00 88.87 88 ASP A N 1
ATOM 640 C CA . ASP A 1 88 ? 19.945 -28.807 -19.744 1.00 90.19 88 ASP A CA 1
ATOM 641 C C . ASP A 1 88 ? 21.457 -28.876 -19.582 1.00 90.04 88 ASP A C 1
ATOM 642 O O . ASP A 1 88 ? 21.945 -28.976 -18.451 1.00 92.12 88 ASP A O 1
ATOM 647 N N . ALA A 1 89 ? 22.206 -28.824 -20.684 1.00 79.70 89 ALA A N 1
ATOM 648 C CA . ALA A 1 89 ? 23.661 -28.892 -20.602 1.00 80.85 89 ALA A CA 1
ATOM 649 C C . ALA A 1 89 ? 24.225 -27.679 -19.871 1.00 80.76 89 ALA A C 1
ATOM 650 O O . ALA A 1 89 ? 24.880 -27.813 -18.832 1.00 82.04 89 ALA A O 1
ATOM 652 N N . ILE A 1 90 ? 23.965 -26.478 -20.394 1.00 89.42 90 ILE A N 1
ATOM 653 C CA . ILE A 1 90 ? 24.547 -25.276 -19.803 1.00 90.68 90 ILE A CA 1
ATOM 654 C C . ILE A 1 90 ? 24.006 -25.021 -18.403 1.00 89.23 90 ILE A C 1
ATOM 655 O O . ILE A 1 90 ? 24.696 -24.424 -17.569 1.00 87.93 90 ILE A O 1
ATOM 660 N N . ALA A 1 91 ? 22.772 -25.447 -18.119 1.00 77.81 91 ALA A N 1
ATOM 661 C CA . ALA A 1 91 ? 22.249 -25.324 -16.762 1.00 78.26 91 ALA A CA 1
ATOM 662 C C . ALA A 1 91 ? 23.134 -26.072 -15.768 1.00 80.17 91 ALA A C 1
ATOM 663 O O . ALA A 1 91 ? 23.590 -25.501 -14.770 1.00 80.74 91 ALA A O 1
ATOM 665 N N . ASN A 1 92 ? 23.408 -27.349 -16.041 1.00 89.17 92 ASN A N 1
ATOM 666 C CA . ASN A 1 92 ? 24.319 -28.105 -15.188 1.00 92.27 92 ASN A CA 1
ATOM 667 C C . ASN A 1 92 ? 25.753 -27.620 -15.349 1.00 92.14 92 ASN A C 1
ATOM 668 O O . ASN A 1 92 ? 26.512 -27.574 -14.374 1.00 95.25 92 ASN A O 1
ATOM 673 N N . GLU A 1 93 ? 26.140 -27.250 -16.573 1.00 94.91 93 GLU A N 1
ATOM 674 C CA . GLU A 1 93 ? 27.505 -26.795 -16.823 1.00 96.67 93 GLU A CA 1
ATOM 675 C C . GLU A 1 93 ? 27.818 -25.524 -16.041 1.00 98.71 93 GLU A C 1
ATOM 676 O O . GLU A 1 93 ? 28.938 -25.350 -15.545 1.00 98.28 93 GLU A O 1
ATOM 682 N N . LEU A 1 94 ? 26.838 -24.624 -15.916 1.00 82.52 94 LEU A N 1
ATOM 683 C CA . LEU A 1 94 ? 27.032 -23.425 -15.108 1.00 81.33 94 LEU A CA 1
ATOM 684 C C . LEU A 1 94 ? 26.977 -23.730 -13.617 1.00 82.57 94 LEU A C 1
ATOM 685 O O . LEU A 1 94 ? 27.669 -23.076 -12.828 1.00 83.11 94 LEU A O 1
ATOM 690 N N . GLY A 1 95 ? 26.175 -24.714 -13.218 1.00 84.08 95 GLY A N 1
ATOM 691 C CA . GLY A 1 95 ? 26.046 -25.076 -11.821 1.00 85.27 95 GLY A CA 1
ATOM 692 C C . GLY A 1 95 ? 27.183 -25.925 -11.296 1.00 87.16 95 GLY A C 1
ATOM 693 O O . GLY A 1 95 ? 27.078 -26.512 -10.216 1.00 88.75 95 GLY A O 1
ATOM 694 N N . LYS A 1 96 ? 28.270 -26.007 -12.057 1.00 101.24 96 LYS A N 1
ATOM 695 C CA . LYS A 1 96 ? 29.502 -26.666 -11.644 1.00 104.29 96 LYS A CA 1
ATOM 696 C C . LYS A 1 96 ? 30.642 -25.659 -11.560 1.00 104.76 96 LYS A C 1
ATOM 697 O O . LYS A 1 96 ? 31.800 -25.968 -11.852 1.00 106.42 96 LYS A O 1
ATOM 698 N N . ILE A 1 97 ? 30.311 -24.437 -11.152 1.00 106.12 97 ILE A N 1
ATOM 699 C CA . ILE A 1 97 ? 31.248 -23.330 -11.130 1.00 106.90 97 ILE A CA 1
ATOM 700 C C . ILE A 1 97 ? 31.899 -23.242 -9.757 1.00 108.74 97 ILE A C 1
ATOM 701 O O . ILE A 1 97 ? 31.436 -23.828 -8.777 1.00 107.01 97 ILE A O 1
ATOM 704 N N . ASP A 1 98 ? 33.000 -22.494 -9.686 1.00 124.08 98 ASP A N 1
ATOM 705 C CA . ASP A 1 98 ? 33.642 -22.192 -8.414 1.00 123.26 98 ASP A CA 1
ATOM 706 C C . ASP A 1 98 ? 32.663 -21.459 -7.508 1.00 123.20 98 ASP A C 1
ATOM 707 O O . ASP A 1 98 ? 32.028 -22.076 -6.647 1.00 126.94 98 ASP A O 1
ATOM 709 N N . ALA A 1 99 ? 32.521 -20.148 -7.703 1.00 121.98 99 ALA A N 1
ATOM 710 C CA . ALA A 1 99 ? 31.636 -19.349 -6.866 1.00 122.78 99 ALA A CA 1
ATOM 711 C C . ALA A 1 99 ? 32.103 -19.415 -5.418 1.00 125.38 99 ALA A C 1
ATOM 712 O O . ALA A 1 99 ? 33.120 -18.812 -5.061 1.00 127.75 99 ALA A O 1
ATOM 713 N N . LYS A 1 100 ? 31.373 -20.154 -4.583 1.00 110.33 100 LYS A N 1
ATOM 714 C CA . LYS A 1 100 ? 31.785 -20.380 -3.203 1.00 110.90 100 LYS A CA 1
ATOM 715 C C . LYS A 1 100 ? 31.799 -19.089 -2.392 1.00 110.63 100 LYS A C 1
ATOM 716 O O . LYS A 1 100 ? 30.885 -18.839 -1.600 1.00 110.26 100 LYS A O 1
ATOM 717 N N . ASP A 1 101 ? 32.833 -18.265 -2.582 1.00 111.11 101 ASP A N 1
ATOM 718 C CA . ASP A 1 101 ? 32.974 -17.055 -1.779 1.00 111.76 101 ASP A CA 1
ATOM 719 C C . ASP A 1 101 ? 32.067 -15.928 -2.259 1.00 112.51 101 ASP A C 1
ATOM 720 O O . ASP A 1 101 ? 31.603 -15.125 -1.442 1.00 111.80 101 ASP A O 1
ATOM 725 N N . GLY A 1 102 ? 31.808 -15.847 -3.559 1.00 110.34 102 GLY A N 1
ATOM 726 C CA . GLY A 1 102 ? 30.925 -14.819 -4.074 1.00 104.60 102 GLY A CA 1
ATOM 727 C C . GLY A 1 102 ? 31.597 -13.502 -4.394 1.00 102.42 102 GLY A C 1
ATOM 728 O O . GLY A 1 102 ? 31.015 -12.438 -4.147 1.00 103.14 102 GLY A O 1
ATOM 729 N N . LYS A 1 103 ? 32.812 -13.539 -4.930 1.00 102.11 103 LYS A N 1
ATOM 730 C CA . LYS A 1 103 ? 33.484 -12.334 -5.385 1.00 101.14 103 LYS A CA 1
ATOM 731 C C . LYS A 1 103 ? 33.183 -12.094 -6.863 1.00 99.96 103 LYS A C 1
ATOM 732 O O . LYS A 1 103 ? 32.689 -12.971 -7.574 1.00 99.77 103 LYS A O 1
ATOM 734 N N . CYS A 1 104 ? 33.482 -10.876 -7.322 1.00 100.52 104 CYS A N 1
ATOM 735 C CA . CYS A 1 104 ? 33.251 -10.543 -8.725 1.00 96.86 104 CYS A CA 1
ATOM 736 C C . CYS A 1 104 ? 34.102 -11.413 -9.641 1.00 98.18 104 CYS A C 1
ATOM 737 O O . CYS A 1 104 ? 33.597 -12.004 -10.602 1.00 96.30 104 CYS A O 1
ATOM 740 N N . GLU A 1 105 ? 35.402 -11.507 -9.353 1.00 103.08 105 GLU A N 1
ATOM 741 C CA . GLU A 1 105 ? 36.300 -12.277 -10.205 1.00 99.80 105 GLU A CA 1
ATOM 742 C C . GLU A 1 105 ? 36.024 -13.774 -10.149 1.00 99.73 105 GLU A C 1
ATOM 743 O O . GLU A 1 105 ? 36.351 -14.485 -11.104 1.00 98.35 105 GLU A O 1
ATOM 746 N N . SER A 1 106 ? 35.424 -14.266 -9.063 1.00 95.63 106 SER A N 1
ATOM 747 C CA . SER A 1 106 ? 35.129 -15.692 -8.963 1.00 98.37 106 SER A CA 1
ATOM 748 C C . SER A 1 106 ? 33.960 -16.079 -9.863 1.00 98.45 106 SER A C 1
ATOM 749 O O . SER A 1 106 ? 34.047 -17.045 -10.631 1.00 95.32 106 SER A O 1
ATOM 750 N N . ILE A 1 107 ? 32.855 -15.333 -9.783 1.00 96.22 107 ILE A N 1
ATOM 751 C CA . ILE A 1 107 ? 31.675 -15.668 -10.575 1.00 92.22 107 ILE A CA 1
ATOM 752 C C . ILE A 1 107 ? 31.871 -15.305 -12.042 1.00 88.59 107 ILE A C 1
ATOM 753 O O . ILE A 1 107 ? 31.367 -16.001 -12.933 1.00 86.29 107 ILE A O 1
ATOM 754 N N . ALA A 1 108 ? 32.599 -14.221 -12.322 1.00 80.35 108 ALA A N 1
ATOM 755 C CA . ALA A 1 108 ? 32.807 -13.807 -13.706 1.00 79.25 108 ALA A CA 1
ATOM 756 C C . ALA A 1 108 ? 33.714 -14.779 -14.453 1.00 82.54 108 ALA A C 1
ATOM 757 O O . ALA A 1 108 ? 33.537 -14.998 -15.657 1.00 79.33 108 ALA A O 1
ATOM 759 N N . LYS A 1 109 ? 34.690 -15.370 -13.757 1.00 88.98 109 LYS A N 1
ATOM 760 C CA . LYS A 1 109 ? 35.621 -16.285 -14.413 1.00 87.25 109 LYS A CA 1
ATOM 761 C C . LYS A 1 109 ? 34.897 -17.509 -14.958 1.00 87.25 109 LYS A C 1
ATOM 762 O O . LYS A 1 109 ? 35.083 -17.890 -16.119 1.00 89.32 109 LYS A O 1
ATOM 764 N N . GLY A 1 110 ? 34.060 -18.139 -14.131 1.00 83.09 110 GLY A N 1
ATOM 765 C CA . GLY A 1 110 ? 33.330 -19.308 -14.587 1.00 83.12 110 GLY A CA 1
ATOM 766 C C . GLY A 1 110 ? 32.237 -18.982 -15.581 1.00 81.38 110 GLY A C 1
ATOM 767 O O . GLY A 1 110 ? 31.895 -19.814 -16.428 1.00 81.19 110 GLY A O 1
ATOM 768 N N . PHE A 1 111 ? 31.674 -17.775 -15.498 1.00 86.67 111 PHE A N 1
ATOM 769 C CA . PHE A 1 111 ? 30.638 -17.376 -16.442 1.00 81.72 111 PHE A CA 1
ATOM 770 C C . PHE A 1 111 ? 31.227 -17.098 -17.820 1.00 78.57 111 PHE A C 1
ATOM 771 O O . PHE A 1 111 ? 30.728 -17.603 -18.832 1.00 78.70 111 PHE A O 1
ATOM 779 N N . ILE A 1 112 ? 32.292 -16.293 -17.874 1.00 81.54 112 ILE A N 1
ATOM 780 C CA . ILE A 1 112 ? 32.978 -16.041 -19.138 1.00 83.80 112 ILE A CA 1
ATOM 781 C C . ILE A 1 112 ? 33.482 -17.345 -19.745 1.00 87.55 112 ILE A C 1
ATOM 782 O O . ILE A 1 112 ? 33.459 -17.532 -20.967 1.00 85.99 112 ILE A O 1
ATOM 787 N N . GLN A 1 113 ? 33.931 -18.273 -18.896 1.00 96.46 113 GLN A N 1
ATOM 788 C CA . GLN A 1 113 ? 34.423 -19.557 -19.384 1.00 97.62 113 GLN A CA 1
ATOM 789 C C . GLN A 1 113 ? 33.308 -20.352 -20.055 1.00 96.66 113 GLN A C 1
ATOM 790 O O . GLN A 1 113 ? 33.490 -20.905 -21.146 1.00 98.28 113 GLN A O 1
ATOM 796 N N . VAL A 1 114 ? 32.135 -20.409 -19.420 1.00 88.17 114 VAL A N 1
ATOM 797 C CA . VAL A 1 114 ? 31.019 -21.159 -19.990 1.00 87.76 114 VAL A CA 1
ATOM 798 C C . VAL A 1 114 ? 30.447 -20.437 -21.204 1.00 87.06 114 VAL A C 1
ATOM 799 O O . VAL A 1 114 ? 30.057 -21.072 -22.194 1.00 84.36 114 VAL A O 1
ATOM 803 N N . ASN A 1 115 ? 30.401 -19.103 -21.159 1.00 84.26 115 ASN A N 1
ATOM 804 C CA . ASN A 1 115 ? 29.820 -18.348 -22.267 1.00 84.53 115 ASN A CA 1
ATOM 805 C C . ASN A 1 115 ? 30.622 -18.538 -23.549 1.00 85.31 115 ASN A C 1
ATOM 806 O O . ASN A 1 115 ? 30.046 -18.672 -24.635 1.00 82.56 115 ASN A O 1
ATOM 811 N N . ASN A 1 116 ? 31.952 -18.557 -23.445 1.00 85.38 116 ASN A N 1
ATOM 812 C CA . ASN A 1 116 ? 32.786 -18.714 -24.630 1.00 84.30 116 ASN A CA 1
ATOM 813 C C . ASN A 1 116 ? 32.716 -20.121 -25.209 1.00 83.38 116 ASN A C 1
ATOM 814 O O . ASN A 1 116 ? 32.980 -20.299 -26.403 1.00 83.28 116 ASN A O 1
ATOM 819 N N . ALA A 1 117 ? 32.364 -21.121 -24.399 1.00 85.44 117 ALA A N 1
ATOM 820 C CA . ALA A 1 117 ? 32.225 -22.487 -24.884 1.00 85.88 117 ALA A CA 1
ATOM 821 C C . ALA A 1 117 ? 30.888 -22.740 -25.564 1.00 86.97 117 ALA A C 1
ATOM 822 O O . ALA A 1 117 ? 30.742 -23.754 -26.253 1.00 88.69 117 ALA A O 1
ATOM 824 N N . ASN A 1 118 ? 29.910 -21.855 -25.377 1.00 87.88 118 ASN A N 1
ATOM 825 C CA . ASN A 1 118 ? 28.595 -21.973 -25.998 1.00 85.40 118 ASN A CA 1
ATOM 826 C C . ASN A 1 118 ? 28.141 -20.576 -26.426 1.00 83.47 118 ASN A C 1
ATOM 827 O O . ASN A 1 118 ? 27.120 -20.059 -25.985 1.00 80.51 118 ASN A O 1
ATOM 832 N N . LYS A 1 119 ? 28.922 -19.954 -27.306 1.00 88.26 119 LYS A N 1
ATOM 833 C CA . LYS A 1 119 ? 28.707 -18.556 -27.659 1.00 84.90 119 LYS A CA 1
ATOM 834 C C . LYS A 1 119 ? 27.320 -18.350 -28.255 1.00 81.72 119 LYS A C 1
ATOM 835 O O . LYS A 1 119 ? 26.907 -19.066 -29.173 1.00 79.03 119 LYS A O 1
ATOM 838 N N . GLY A 1 120 ? 26.593 -17.371 -27.711 1.00 76.01 120 GLY A N 1
ATOM 839 C CA . GLY A 1 120 ? 25.276 -17.024 -28.197 1.00 69.30 120 GLY A CA 1
ATOM 840 C C . GLY A 1 120 ? 24.127 -17.793 -27.585 1.00 68.35 120 GLY A C 1
ATOM 841 O O . GLY A 1 120 ? 22.971 -17.386 -27.763 1.00 62.14 120 GLY A O 1
ATOM 842 N N . VAL A 1 121 ? 24.393 -18.886 -26.866 1.00 68.99 121 VAL A N 1
ATOM 843 C CA . VAL A 1 121 ? 23.302 -19.700 -26.338 1.00 68.09 121 VAL A CA 1
ATOM 844 C C . VAL A 1 121 ? 22.650 -19.026 -25.136 1.00 64.84 121 VAL A C 1
ATOM 845 O O . VAL A 1 121 ? 21.425 -19.076 -24.971 1.00 60.98 121 VAL A O 1
ATOM 849 N N . LEU A 1 122 ? 23.450 -18.387 -24.278 1.00 65.56 122 LEU A N 1
ATOM 850 C CA . LEU A 1 122 ? 22.887 -17.705 -23.116 1.00 66.11 122 LEU A CA 1
ATOM 851 C C . LEU A 1 122 ? 22.034 -16.513 -23.530 1.00 62.03 122 LEU A C 1
ATOM 852 O O . LEU A 1 122 ? 20.981 -16.261 -22.934 1.00 58.80 122 LEU A O 1
ATOM 857 N N . GLU A 1 123 ? 22.477 -15.766 -24.543 1.00 57.15 123 GLU A N 1
ATOM 858 C CA . GLU A 1 123 ? 21.671 -14.663 -25.053 1.00 56.71 123 GLU A CA 1
ATOM 859 C C . GLU A 1 123 ? 20.328 -15.161 -25.568 1.00 54.21 123 GLU A C 1
ATOM 860 O O . GLU A 1 123 ? 19.313 -14.462 -25.457 1.00 50.31 123 GLU A O 1
ATOM 866 N N . LYS A 1 124 ? 20.298 -16.370 -26.133 1.00 55.16 124 LYS A N 1
ATOM 867 C CA . LYS A 1 124 ? 19.043 -16.915 -26.637 1.00 54.99 124 LYS A CA 1
ATOM 868 C C . LYS A 1 124 ? 18.138 -17.368 -25.498 1.00 56.93 124 LYS A C 1
ATOM 869 O O . LYS A 1 124 ? 16.935 -17.086 -25.507 1.00 52.05 124 LYS A O 1
ATOM 875 N N . ILE A 1 125 ? 18.697 -18.068 -24.511 1.00 57.19 125 ILE A N 1
ATOM 876 C CA . ILE A 1 125 ? 17.885 -18.562 -23.403 1.00 57.58 125 ILE A CA 1
ATOM 877 C C . ILE A 1 125 ? 17.306 -17.403 -22.598 1.00 52.27 125 ILE A C 1
ATOM 878 O O . ILE A 1 125 ? 16.155 -17.459 -22.148 1.00 52.83 125 ILE A O 1
ATOM 883 N N . TYR A 1 126 ? 18.081 -16.334 -22.418 1.00 51.75 126 TYR A N 1
ATOM 884 C CA . TYR A 1 126 ? 17.627 -15.167 -21.674 1.00 54.04 126 TYR A CA 1
ATOM 885 C C . TYR A 1 126 ? 17.047 -14.080 -22.574 1.00 52.26 126 TYR A C 1
ATOM 886 O O . TYR A 1 126 ? 16.970 -12.917 -22.167 1.00 47.34 126 TYR A O 1
ATOM 895 N N . LEU A 1 127 ? 16.639 -14.443 -23.790 1.00 47.92 127 LEU A N 1
ATOM 896 C CA . LEU A 1 127 ? 15.785 -13.604 -24.629 1.00 47.96 127 LEU A CA 1
ATOM 897 C C . LEU A 1 127 ? 16.427 -12.261 -24.970 1.00 43.90 127 LEU A C 1
ATOM 898 O O . LEU A 1 127 ? 15.730 -11.274 -25.214 1.00 44.37 127 LEU A O 1
ATOM 903 N N . LEU A 1 128 ? 17.759 -12.207 -24.980 1.00 49.43 128 LEU A N 1
ATOM 904 C CA . LEU A 1 128 ? 18.469 -11.017 -25.427 1.00 47.94 128 LEU A CA 1
ATOM 905 C C . LEU A 1 128 ? 18.874 -11.087 -26.892 1.00 49.18 128 LEU A C 1
ATOM 906 O O . LEU A 1 128 ? 19.176 -10.047 -27.489 1.00 50.15 128 LEU A O 1
ATOM 911 N N . ASP A 1 129 ? 18.891 -12.283 -27.475 1.00 49.72 129 ASP A N 1
ATOM 912 C CA . ASP A 1 129 ? 19.127 -12.430 -28.905 1.00 50.50 129 ASP A CA 1
ATOM 913 C C . ASP A 1 129 ? 18.026 -11.714 -29.679 1.00 47.70 129 ASP A C 1
ATOM 914 O O . ASP A 1 129 ? 16.842 -11.863 -29.371 1.00 46.27 129 ASP A O 1
ATOM 919 N N A SER A 1 130 ? 18.427 -10.941 -30.695 0.63 46.55 130 SER A N 1
ATOM 920 N N B SER A 1 130 ? 18.431 -10.944 -30.695 0.37 47.10 130 SER A N 1
ATOM 921 C CA A SER A 1 130 ? 17.482 -10.061 -31.378 0.63 46.24 130 SER A CA 1
ATOM 922 C CA B SER A 1 130 ? 17.496 -10.063 -31.392 0.37 46.69 130 SER A CA 1
ATOM 923 C C A SER A 1 130 ? 16.338 -10.839 -32.018 0.63 45.99 130 SER A C 1
ATOM 924 C C B SER A 1 130 ? 16.344 -10.840 -32.019 0.37 45.61 130 SER A C 1
ATOM 925 O O A SER A 1 130 ? 15.179 -10.412 -31.956 0.63 44.21 130 SER A O 1
ATOM 926 O O B SER A 1 130 ? 15.187 -10.409 -31.949 0.37 43.14 130 SER A O 1
ATOM 931 N N . SER A 1 131 ? 16.639 -11.985 -32.637 1.00 48.86 131 SER A N 1
ATOM 932 C CA . SER A 1 131 ? 15.592 -12.753 -33.306 1.00 50.85 131 SER A CA 1
ATOM 933 C C . SER A 1 131 ? 14.645 -13.408 -32.306 1.00 50.10 131 SER A C 1
ATOM 934 O O . SER A 1 131 ? 13.427 -13.422 -32.518 1.00 48.27 131 SER A O 1
ATOM 937 N N . VAL A 1 132 ? 15.183 -13.965 -31.221 1.00 47.63 132 VAL A N 1
ATOM 938 C CA . VAL A 1 132 ? 14.329 -14.558 -30.195 1.00 47.42 132 VAL A CA 1
ATOM 939 C C . VAL A 1 132 ? 13.450 -13.488 -29.559 1.00 43.41 132 VAL A C 1
ATOM 940 O O . VAL A 1 132 ? 12.233 -13.657 -29.419 1.00 42.11 132 VAL A O 1
ATOM 944 N N . ARG A 1 133 ? 14.008 -12.392 -29.181 1.00 43.69 133 ARG A N 1
ATOM 945 C CA . ARG A 1 133 ? 13.301 -11.264 -28.536 1.00 44.27 133 ARG A CA 1
ATOM 946 C C . ARG A 1 133 ? 12.168 -10.765 -29.416 1.00 43.07 133 ARG A C 1
ATOM 947 O O . ARG A 1 133 ? 11.139 -10.736 -28.996 1.00 40.21 133 ARG A O 1
ATOM 955 N N . ASP A 1 134 ? 12.491 -10.491 -30.655 1.00 42.68 134 ASP A N 1
ATOM 956 C CA . ASP A 1 134 ? 11.492 -9.870 -31.517 1.00 43.22 134 ASP A CA 1
ATOM 957 C C . ASP A 1 134 ? 10.352 -10.822 -31.849 1.00 42.64 134 ASP A C 1
ATOM 958 O O . ASP A 1 134 ? 9.199 -10.389 -31.950 1.00 40.14 134 ASP A O 1
ATOM 963 N N . ALA A 1 135 ? 10.647 -12.113 -32.021 1.00 38.47 135 ALA A N 1
ATOM 964 C CA . ALA A 1 135 ? 9.584 -13.082 -32.267 1.00 39.33 135 ALA A CA 1
ATOM 965 C C . ALA A 1 135 ? 8.639 -13.170 -31.075 1.00 38.36 135 ALA A C 1
ATOM 966 O O . ALA A 1 135 ? 7.415 -13.237 -31.243 1.00 38.15 135 ALA A O 1
ATOM 968 N N . ILE A 1 136 ? 9.189 -13.154 -29.861 1.00 39.87 136 ILE A N 1
ATOM 969 C CA . ILE A 1 136 ? 8.349 -13.199 -28.666 1.00 39.57 136 ILE A CA 1
ATOM 970 C C . ILE A 1 136 ? 7.472 -11.955 -28.573 1.00 40.24 136 ILE A C 1
ATOM 971 O O . ILE A 1 136 ? 6.274 -12.045 -28.274 1.00 38.97 136 ILE A O 1
ATOM 976 N N . TYR A 1 137 ? 8.047 -10.777 -28.840 1.00 40.35 137 TYR A N 1
ATOM 977 C CA . TYR A 1 137 ? 7.258 -9.548 -28.836 1.00 38.40 137 TYR A CA 1
ATOM 978 C C . TYR A 1 137 ? 6.106 -9.636 -29.829 1.00 37.39 137 TYR A C 1
ATOM 979 O O . TYR A 1 137 ? 4.968 -9.269 -29.512 1.00 36.75 137 TYR A O 1
ATOM 988 N N . LYS A 1 138 ? 6.384 -10.116 -31.046 1.00 38.23 138 LYS A N 1
ATOM 989 C CA . LYS A 1 138 ? 5.342 -10.184 -32.066 1.00 38.98 138 LYS A CA 1
ATOM 990 C C . LYS A 1 138 ? 4.220 -11.122 -31.648 1.00 39.30 138 LYS A C 1
ATOM 991 O O . LYS A 1 138 ? 3.043 -10.851 -31.912 1.00 36.86 138 LYS A O 1
ATOM 997 N N . LYS A 1 139 ? 4.563 -12.229 -30.993 1.00 38.78 139 LYS A N 1
ATOM 998 C CA . LYS A 1 139 ? 3.561 -13.200 -30.583 1.00 40.17 139 LYS A CA 1
ATOM 999 C C . LYS A 1 139 ? 2.897 -12.850 -29.259 1.00 39.97 139 LYS A C 1
ATOM 1000 O O . LYS A 1 139 ? 1.887 -13.473 -28.914 1.00 41.41 139 LYS A O 1
ATOM 1006 N N . ASN A 1 140 ? 3.426 -11.876 -28.520 1.00 39.76 140 ASN A N 1
ATOM 1007 C CA . ASN A 1 140 ? 2.933 -11.529 -27.188 1.00 40.09 140 ASN A CA 1
ATOM 1008 C C . ASN A 1 140 ? 2.704 -10.023 -27.118 1.00 39.86 140 ASN A C 1
ATOM 1009 O O . ASN A 1 140 ? 3.531 -9.284 -26.574 1.00 36.64 140 ASN A O 1
ATOM 1014 N N . PRO A 1 141 ? 1.572 -9.550 -27.644 1.00 41.62 141 PRO A N 1
ATOM 1015 C CA . PRO A 1 141 ? 1.313 -8.100 -27.617 1.00 40.69 141 PRO A CA 1
ATOM 1016 C C . PRO A 1 141 ? 1.192 -7.532 -26.215 1.00 41.60 141 PRO A C 1
ATOM 1017 O O . PRO A 1 141 ? 1.294 -6.310 -26.049 1.00 38.93 141 PRO A O 1
ATOM 1021 N N . GLN A 1 142 ? 0.987 -8.374 -25.201 1.00 42.72 142 GLN A N 1
ATOM 1022 C CA . GLN A 1 142 ? 0.863 -7.905 -23.828 1.00 43.08 142 GLN A CA 1
ATOM 1023 C C . GLN A 1 142 ? 2.202 -7.544 -23.197 1.00 41.11 142 GLN A C 1
ATOM 1024 O O . GLN A 1 142 ? 2.219 -6.989 -22.097 1.00 38.44 142 GLN A O 1
ATOM 1030 N N . ILE A 1 143 ? 3.315 -7.848 -23.849 1.00 39.10 143 ILE A N 1
ATOM 1031 C CA . ILE A 1 143 ? 4.630 -7.427 -23.377 1.00 38.58 143 ILE A CA 1
ATOM 1032 C C . ILE A 1 143 ? 4.986 -6.123 -24.079 1.00 34.83 143 ILE A C 1
ATOM 1033 O O . ILE A 1 143 ? 4.824 -6.008 -25.301 1.00 35.11 143 ILE A O 1
ATOM 1038 N N . LYS A 1 144 ? 5.464 -5.141 -23.316 1.00 37.85 144 LYS A N 1
ATOM 1039 C CA . LYS A 1 144 ? 5.890 -3.880 -23.917 1.00 35.95 144 LYS A CA 1
ATOM 1040 C C . LYS A 1 144 ? 7.136 -4.110 -24.758 1.00 35.33 144 LYS A C 1
ATOM 1041 O O . LYS A 1 144 ? 8.184 -4.470 -24.202 1.00 36.80 144 LYS A O 1
ATOM 1047 N N . PRO A 1 145 ? 7.078 -3.930 -26.080 1.00 35.35 145 PRO A N 1
ATOM 1048 C CA . PRO A 1 145 ? 8.279 -4.147 -26.896 1.00 34.44 145 PRO A CA 1
ATOM 1049 C C . PRO A 1 145 ? 9.147 -2.900 -26.920 1.00 36.19 145 PRO A C 1
ATOM 1050 O O . PRO A 1 145 ? 8.761 -1.874 -26.349 1.00 33.41 145 PRO A O 1
ATOM 1054 N N . LYS A 1 146 ? 10.304 -2.948 -27.574 1.00 43.96 146 LYS A N 1
ATOM 1055 C CA . LYS A 1 146 ? 11.076 -1.724 -27.703 1.00 44.22 146 LYS A CA 1
ATOM 1056 C C . LYS A 1 146 ? 10.437 -0.825 -28.756 1.00 43.91 146 LYS A C 1
ATOM 1057 O O . LYS A 1 146 ? 9.687 -1.283 -29.622 1.00 44.21 146 LYS A O 1
ATOM 1063 N N . GLY A 1 147 ? 10.704 0.474 -28.646 1.00 38.43 147 GLY A N 1
ATOM 1064 C CA . GLY A 1 147 ? 10.172 1.445 -29.579 1.00 39.86 147 GLY A CA 1
ATOM 1065 C C . GLY A 1 147 ? 8.912 2.156 -29.129 1.00 41.11 147 GLY A C 1
ATOM 1066 O O . GLY A 1 147 ? 8.501 3.123 -29.784 1.00 40.47 147 GLY A O 1
ATOM 1067 N N . ILE A 1 148 ? 8.285 1.710 -28.043 1.00 38.40 148 ILE A N 1
ATOM 1068 C CA . ILE A 1 148 ? 7.122 2.378 -27.474 1.00 35.29 148 ILE A CA 1
ATOM 1069 C C . ILE A 1 148 ? 7.392 2.632 -25.998 1.00 35.19 148 ILE A C 1
ATOM 1070 O O . ILE A 1 148 ? 7.973 1.783 -25.308 1.00 34.02 148 ILE A O 1
ATOM 1075 N N . SER A 1 149 ? 6.996 3.805 -25.514 1.00 33.36 149 SER A N 1
ATOM 1076 C CA . SER A 1 149 ? 7.246 4.133 -24.118 1.00 33.08 149 SER A CA 1
ATOM 1077 C C . SER A 1 149 ? 6.304 3.349 -23.208 1.00 31.10 149 SER A C 1
ATOM 1078 O O . SER A 1 149 ? 5.263 2.843 -23.632 1.00 32.78 149 SER A O 1
ATOM 1081 N N . ILE A 1 150 ? 6.696 3.243 -21.937 1.00 33.53 150 ILE A N 1
ATOM 1082 C CA . ILE A 1 150 ? 5.876 2.517 -20.971 1.00 32.94 150 ILE A CA 1
ATOM 1083 C C . ILE A 1 150 ? 4.549 3.235 -20.747 1.00 31.71 150 ILE A C 1
ATOM 1084 O O . ILE A 1 150 ? 3.499 2.597 -20.597 1.00 31.95 150 ILE A O 1
ATOM 1089 N N . PHE A 1 151 ? 4.568 4.571 -20.758 1.00 32.88 151 PHE A N 1
ATOM 1090 C CA . PHE A 1 151 ? 3.337 5.326 -20.548 1.00 34.96 151 PHE A CA 1
ATOM 1091 C C . PHE A 1 151 ? 2.389 5.184 -21.731 1.00 33.20 151 PHE A C 1
ATOM 1092 O O . PHE A 1 151 ? 1.174 5.052 -21.547 1.00 32.83 151 PHE A O 1
ATOM 1100 N N . ARG A 1 152 ? 2.925 5.212 -22.953 1.00 34.10 152 ARG A N 1
ATOM 1101 C CA . ARG A 1 152 ? 2.084 5.024 -24.130 1.00 33.47 152 ARG A CA 1
ATOM 1102 C C . ARG A 1 152 ? 1.575 3.591 -24.209 1.00 34.57 152 ARG A C 1
ATOM 1103 O O . ARG A 1 152 ? 0.408 3.356 -24.544 1.00 32.81 152 ARG A O 1
ATOM 1111 N N . PHE A 1 153 ? 2.435 2.622 -23.884 1.00 34.56 153 PHE A N 1
ATOM 1112 C CA . PHE A 1 153 ? 2.011 1.228 -23.871 1.00 31.94 153 PHE A CA 1
ATOM 1113 C C . PHE A 1 153 ? 0.871 1.008 -22.882 1.00 35.26 153 PHE A C 1
ATOM 1114 O O . PHE A 1 153 ? -0.103 0.310 -23.190 1.00 35.33 153 PHE A O 1
ATOM 1122 N N . CYS A 1 154 ? 0.969 1.606 -21.690 1.00 35.14 154 CYS A N 1
ATOM 1123 C CA . CYS A 1 154 ? -0.109 1.492 -20.709 1.00 36.94 154 CYS A CA 1
ATOM 1124 C C . CYS A 1 154 ? -1.314 2.341 -21.103 1.00 36.00 154 CYS A C 1
ATOM 1125 O O . CYS A 1 154 ? -2.462 1.928 -20.903 1.00 37.04 154 CYS A O 1
ATOM 1128 N N . GLY A 1 155 ? -1.071 3.531 -21.657 1.00 35.56 155 GLY A N 1
ATOM 1129 C CA . GLY A 1 155 ? -2.173 4.430 -21.967 1.00 36.15 155 GLY A CA 1
ATOM 1130 C C . GLY A 1 155 ? -3.116 3.871 -23.013 1.00 37.33 155 GLY A C 1
ATOM 1131 O O . GLY A 1 155 ? -4.332 4.076 -22.942 1.00 39.22 155 GLY A O 1
ATOM 1132 N N . LYS A 1 156 ? -2.574 3.150 -23.997 1.00 38.03 156 LYS A N 1
ATOM 1133 C CA . LYS A 1 156 ? -3.408 2.571 -25.043 1.00 42.86 156 LYS A CA 1
ATOM 1134 C C . LYS A 1 156 ? -4.350 1.502 -24.507 1.00 44.11 156 LYS A C 1
ATOM 1135 O O . LYS A 1 156 ? -5.335 1.168 -25.175 1.00 43.06 156 LYS A O 1
ATOM 1141 N N . GLN A 1 157 ? -4.074 0.961 -23.319 1.00 40.20 157 GLN A N 1
ATOM 1142 C CA . GLN A 1 157 ? -4.936 -0.072 -22.759 1.00 41.54 157 GLN A CA 1
ATOM 1143 C C . GLN A 1 157 ? -6.155 0.516 -22.065 1.00 40.63 157 GLN A C 1
ATOM 1144 O O . GLN A 1 157 ? -7.192 -0.151 -21.975 1.00 44.10 157 GLN A O 1
ATOM 1150 N N . PHE A 1 158 ? -6.055 1.751 -21.573 1.00 40.24 158 PHE A N 1
ATOM 1151 C CA . PHE A 1 158 ? -7.090 2.327 -20.729 1.00 39.44 158 PHE A CA 1
ATOM 1152 C C . PHE A 1 158 ? -7.742 3.581 -21.286 1.00 41.52 158 PHE A C 1
ATOM 1153 O O . PHE A 1 158 ? -8.848 3.918 -20.849 1.00 44.51 158 PHE A O 1
ATOM 1161 N N . TYR A 1 159 ? -7.109 4.275 -22.230 1.00 41.06 159 TYR A N 1
ATOM 1162 C CA . TYR A 1 159 ? -7.625 5.539 -22.725 1.00 40.53 159 TYR A CA 1
ATOM 1163 C C . TYR A 1 159 ? -7.768 5.504 -24.238 1.00 37.65 159 TYR A C 1
ATOM 1164 O O . TYR A 1 159 ? -6.963 4.889 -24.945 1.00 40.16 159 TYR A O 1
ATOM 1173 N N . GLN A 1 160 ? -8.804 6.179 -24.728 1.00 42.80 160 GLN A N 1
ATOM 1174 C CA . GLN A 1 160 ? -8.901 6.480 -26.146 1.00 44.33 160 GLN A CA 1
ATOM 1175 C C . GLN A 1 160 ? -8.004 7.665 -26.465 1.00 43.34 160 GLN A C 1
ATOM 1176 O O . GLN A 1 160 ? -7.900 8.610 -25.678 1.00 45.16 160 GLN A O 1
ATOM 1182 N N . ASP A 1 161 ? -7.346 7.602 -27.620 1.00 48.83 161 ASP A N 1
ATOM 1183 C CA . ASP A 1 161 ? -6.487 8.694 -28.052 1.00 48.56 161 ASP A CA 1
ATOM 1184 C C . ASP A 1 161 ? -7.272 9.997 -28.079 1.00 51.28 161 ASP A C 1
ATOM 1185 O O . ASP A 1 161 ? -8.376 10.061 -28.623 1.00 49.90 161 ASP A O 1
ATOM 1190 N N . GLY A 1 162 ? -6.707 11.027 -27.458 1.00 41.71 162 GLY A N 1
ATOM 1191 C CA . GLY A 1 162 ? -7.288 12.349 -27.488 1.00 40.72 162 GLY A CA 1
ATOM 1192 C C . GLY A 1 162 ? -8.403 12.605 -26.500 1.00 42.81 162 GLY A C 1
ATOM 1193 O O . GLY A 1 162 ? -8.922 13.727 -26.466 1.00 44.98 162 GLY A O 1
ATOM 1194 N N . GLU A 1 163 ? -8.797 11.619 -25.698 1.00 41.98 163 GLU A N 1
ATOM 1195 C CA . GLU A 1 163 ? -9.861 11.863 -24.735 1.00 44.84 163 GLU A CA 1
ATOM 1196 C C . GLU A 1 163 ? -9.360 12.757 -23.604 1.00 46.21 163 GLU A C 1
ATOM 1197 O O . GLU A 1 163 ? -8.174 12.762 -23.263 1.00 45.53 163 GLU A O 1
ATOM 1203 N N . ALA A 1 164 ? -10.289 13.526 -23.025 1.00 44.75 164 ALA A N 1
ATOM 1204 C CA . ALA A 1 164 ? -9.915 14.620 -22.133 1.00 44.34 164 ALA A CA 1
ATOM 1205 C C . ALA A 1 164 ? -9.107 14.135 -20.935 1.00 45.41 164 ALA A C 1
ATOM 1206 O O . ALA A 1 164 ? -8.107 14.759 -20.563 1.00 43.56 164 ALA A O 1
ATOM 1208 N N . ALA A 1 165 ? -9.524 13.028 -20.315 1.00 44.34 165 ALA A N 1
ATOM 1209 C CA . ALA A 1 165 ? -8.779 12.515 -19.171 1.00 44.95 165 ALA A CA 1
ATOM 1210 C C . ALA A 1 165 ? -7.363 12.128 -19.572 1.00 40.19 165 ALA A C 1
ATOM 1211 O O . ALA A 1 165 ? -6.411 12.350 -18.814 1.00 41.53 165 ALA A O 1
ATOM 1213 N N . TYR A 1 166 ? -7.207 11.555 -20.767 1.00 41.13 166 TYR A N 1
ATOM 1214 C CA . TYR A 1 166 ? -5.889 11.136 -21.232 1.00 39.62 166 TYR A CA 1
ATOM 1215 C C . TYR A 1 166 ? -4.968 12.334 -21.421 1.00 40.26 166 TYR A C 1
ATOM 1216 O O . TYR A 1 166 ? -3.800 12.297 -21.018 1.00 38.65 166 TYR A O 1
ATOM 1225 N N . CYS A 1 167 ? -5.473 13.408 -22.027 1.00 45.14 167 CYS A N 1
ATOM 1226 C CA . CYS A 1 167 ? -4.632 14.579 -22.246 1.00 46.19 167 CYS A CA 1
ATOM 1227 C C . CYS A 1 167 ? -4.285 15.283 -20.941 1.00 44.43 167 CYS A C 1
ATOM 1228 O O . CYS A 1 167 ? -3.243 15.942 -20.858 1.00 43.40 167 CYS A O 1
ATOM 1231 N N . ASN A 1 168 ? -5.130 15.151 -19.914 1.00 50.89 168 ASN A N 1
ATOM 1232 C CA . ASN A 1 168 ? -4.753 15.645 -18.593 1.00 51.70 168 ASN A CA 1
ATOM 1233 C C . ASN A 1 168 ? -3.580 14.858 -18.026 1.00 50.30 168 ASN A C 1
ATOM 1234 O O . ASN A 1 168 ? -2.692 15.434 -17.385 1.00 49.21 168 ASN A O 1
ATOM 1239 N N . VAL A 1 169 ? -3.558 13.540 -18.249 1.00 41.25 169 VAL A N 1
ATOM 1240 C CA . VAL A 1 169 ? -2.417 12.728 -17.833 1.00 41.40 169 VAL A CA 1
ATOM 1241 C C . VAL A 1 169 ? -1.150 13.199 -18.536 1.00 40.87 169 VAL A C 1
ATOM 1242 O O . VAL A 1 169 ? -0.088 13.331 -17.919 1.00 42.38 169 VAL A O 1
ATOM 1246 N N . ARG A 1 170 ? -1.252 13.459 -19.842 1.00 40.88 170 ARG A N 1
ATOM 1247 C CA . ARG A 1 170 ? -0.102 13.957 -20.592 1.00 42.43 170 ARG A CA 1
ATOM 1248 C C . ARG A 1 170 ? 0.338 15.323 -20.083 1.00 41.35 170 ARG A C 1
ATOM 1249 O O . ARG A 1 170 ? 1.538 15.593 -19.961 1.00 43.54 170 ARG A O 1
ATOM 1257 N N . LYS A 1 171 ? -0.622 16.194 -19.773 1.00 39.20 171 LYS A N 1
ATOM 1258 C CA . LYS A 1 171 ? -0.323 17.588 -19.465 1.00 40.35 171 LYS A CA 1
ATOM 1259 C C . LYS A 1 171 ? 0.180 17.766 -18.037 1.00 40.93 171 LYS A C 1
ATOM 1260 O O . LYS A 1 171 ? 1.131 18.519 -17.803 1.00 41.13 171 LYS A O 1
ATOM 1266 N N . HIS A 1 172 ? -0.436 17.084 -17.073 1.00 36.67 172 HIS A N 1
ATOM 1267 C CA . HIS A 1 172 ? -0.129 17.299 -15.668 1.00 38.07 172 HIS A CA 1
ATOM 1268 C C . HIS A 1 172 ? 0.401 16.066 -14.952 1.00 37.69 172 HIS A C 1
ATOM 1269 O O . HIS A 1 172 ? 0.726 16.159 -13.763 1.00 39.92 172 HIS A O 1
ATOM 1276 N N . GLY A 1 173 ? 0.491 14.919 -15.623 1.00 39.89 173 GLY A N 1
ATOM 1277 C CA . GLY A 1 173 ? 1.002 13.720 -14.989 1.00 40.53 173 GLY A CA 1
ATOM 1278 C C . GLY A 1 173 ? 0.093 13.086 -13.964 1.00 42.59 173 GLY A C 1
ATOM 1279 O O . GLY A 1 173 ? 0.535 12.194 -13.234 1.00 42.01 173 GLY A O 1
ATOM 1280 N N . PHE A 1 174 ? -1.162 13.513 -13.882 1.00 41.02 174 PHE A N 1
ATOM 1281 C CA . PHE A 1 174 ? -2.091 12.955 -12.913 1.00 40.74 174 PHE A CA 1
ATOM 1282 C C . PHE A 1 174 ? -3.504 13.175 -13.426 1.00 44.48 174 PHE A C 1
ATOM 1283 O O . PHE A 1 174 ? -3.762 14.085 -14.218 1.00 48.08 174 PHE A O 1
ATOM 1291 N N . SER A 1 175 ? -4.414 12.320 -12.972 1.00 44.19 175 SER A N 1
ATOM 1292 C CA . SER A 1 175 ? -5.816 12.444 -13.334 1.00 45.89 175 SER A CA 1
ATOM 1293 C C . SER A 1 175 ? -6.667 11.904 -12.199 1.00 49.23 175 SER A C 1
ATOM 1294 O O . SER A 1 175 ? -6.309 10.908 -11.562 1.00 46.84 175 SER A O 1
ATOM 1297 N N . ASP A 1 176 ? -7.797 12.567 -11.958 1.00 59.01 176 ASP A N 1
ATOM 1298 C CA . ASP A 1 176 ? -8.759 12.135 -10.954 1.00 62.27 176 ASP A CA 1
ATOM 1299 C C . ASP A 1 176 ? -9.732 11.090 -11.481 1.00 62.02 176 ASP A C 1
ATOM 1300 O O . ASP A 1 176 ? -10.470 10.501 -10.684 1.00 63.01 176 ASP A O 1
ATOM 1305 N N . ASP A 1 177 ? -9.755 10.847 -12.792 1.00 60.62 177 ASP A N 1
ATOM 1306 C CA . ASP A 1 177 ? -10.744 9.958 -13.376 1.00 59.10 177 ASP A CA 1
ATOM 1307 C C . ASP A 1 177 ? -10.490 8.515 -12.937 1.00 59.78 177 ASP A C 1
ATOM 1308 O O . ASP A 1 177 ? -9.375 8.159 -12.551 1.00 58.66 177 ASP A O 1
ATOM 1313 N N . PRO A 1 178 ? -11.523 7.664 -12.978 1.00 60.78 178 PRO A N 1
ATOM 1314 C CA . PRO A 1 178 ? -11.372 6.305 -12.431 1.00 61.22 178 PRO A CA 1
ATOM 1315 C C . PRO A 1 178 ? -10.394 5.415 -13.184 1.00 56.99 178 PRO A C 1
ATOM 1316 O O . PRO A 1 178 ? -9.877 4.462 -12.594 1.00 58.53 178 PRO A O 1
ATOM 1320 N N A LYS A 1 179 ? -10.122 5.692 -14.464 0.46 49.87 179 LYS A N 1
ATOM 1321 N N B LYS A 1 179 ? -10.130 5.691 -14.467 0.54 49.86 179 LYS A N 1
ATOM 1322 C CA A LYS A 1 179 ? -9.195 4.856 -15.215 0.46 48.75 179 LYS A CA 1
ATOM 1323 C CA B LYS A 1 179 ? -9.196 4.872 -15.230 0.54 48.74 179 LYS A CA 1
ATOM 1324 C C A LYS A 1 179 ? -7.746 5.069 -14.798 0.46 47.14 179 LYS A C 1
ATOM 1325 C C B LYS A 1 179 ? -7.752 5.062 -14.784 0.54 47.16 179 LYS A C 1
ATOM 1326 O O A LYS A 1 179 ? -6.895 4.234 -15.122 0.46 45.36 179 LYS A O 1
ATOM 1327 O O B LYS A 1 179 ? -6.911 4.207 -15.079 0.54 45.29 179 LYS A O 1
ATOM 1338 N N . PHE A 1 180 ? -7.444 6.161 -14.090 1.00 45.54 180 PHE A N 1
ATOM 1339 C CA . PHE A 1 180 ? -6.063 6.430 -13.704 1.00 43.50 180 PHE A CA 1
ATOM 1340 C C . PHE A 1 180 ? -5.548 5.459 -12.650 1.00 42.94 180 PHE A C 1
ATOM 1341 O O . PHE A 1 180 ? -4.329 5.314 -12.501 1.00 38.66 180 PHE A O 1
ATOM 1349 N N . ILE A 1 181 ? -6.438 4.788 -11.917 1.00 42.82 181 ILE A N 1
ATOM 1350 C CA . ILE A 1 181 ? -5.986 3.770 -10.974 1.00 43.37 181 ILE A CA 1
ATOM 1351 C C . ILE A 1 181 ? -5.330 2.612 -11.718 1.00 40.20 181 ILE A C 1
ATOM 1352 O O . ILE A 1 181 ? -4.247 2.146 -11.347 1.00 41.99 181 ILE A O 1
ATOM 1357 N N . LYS A 1 182 ? -5.964 2.148 -12.797 1.00 45.45 182 LYS A N 1
ATOM 1358 C CA . LYS A 1 182 ? -5.367 1.087 -13.603 1.00 45.37 182 LYS A CA 1
ATOM 1359 C C . LYS A 1 182 ? -4.123 1.580 -14.330 1.00 41.53 182 LYS A C 1
ATOM 1360 O O . LYS A 1 182 ? -3.132 0.848 -14.444 1.00 39.83 182 LYS A O 1
ATOM 1366 N N . HIS A 1 183 ? -4.163 2.812 -14.840 1.00 40.69 183 HIS A N 1
ATOM 1367 C CA . HIS A 1 183 ? -3.053 3.327 -15.635 1.00 39.48 183 HIS A CA 1
ATOM 1368 C C . HIS A 1 183 ? -1.811 3.535 -14.778 1.00 39.72 183 HIS A C 1
ATOM 1369 O O . HIS A 1 183 ? -0.707 3.132 -15.162 1.00 39.16 183 HIS A O 1
ATOM 1376 N N . SER A 1 184 ? -1.972 4.161 -13.610 1.00 35.71 184 SER A N 1
ATOM 1377 C CA . SER A 1 184 ? -0.824 4.393 -12.739 1.00 36.44 184 SER A CA 1
ATOM 1378 C C . SER A 1 184 ? -0.299 3.098 -12.131 1.00 36.95 184 SER A C 1
ATOM 1379 O O . SER A 1 184 ? 0.897 2.998 -11.837 1.00 37.17 184 SER A O 1
ATOM 1382 N N . ASN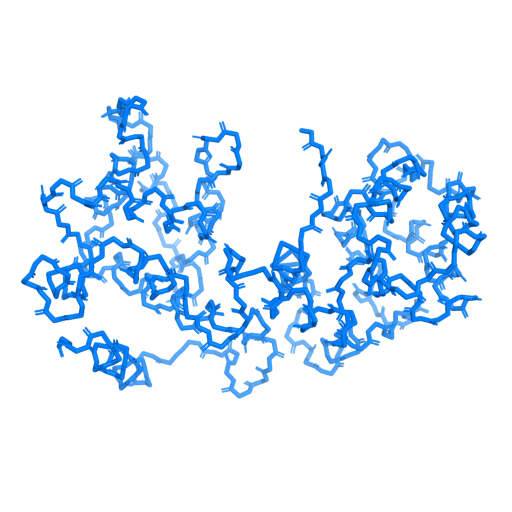 A 1 185 ? -1.161 2.097 -11.939 1.00 38.40 185 ASN A N 1
ATOM 1383 C CA . ASN A 1 185 ? -0.661 0.783 -11.549 1.00 37.36 185 ASN A CA 1
ATOM 1384 C C . ASN A 1 185 ? 0.228 0.195 -12.640 1.00 41.19 185 ASN A C 1
ATOM 1385 O O . ASN A 1 185 ? 1.297 -0.360 -12.356 1.00 36.94 185 ASN A O 1
ATOM 1390 N N . CYS A 1 186 ? -0.195 0.325 -13.897 1.00 39.90 186 CYS A N 1
ATOM 1391 C CA . CYS A 1 186 ? 0.591 -0.195 -15.010 1.00 37.44 186 CYS A CA 1
ATOM 1392 C C . CYS A 1 186 ? 1.926 0.530 -15.134 1.00 38.99 186 CYS A C 1
ATOM 1393 O O . CYS A 1 186 ? 2.969 -0.107 -15.327 1.00 38.60 186 CYS A O 1
ATOM 1396 N N . THR A 1 187 ? 1.923 1.860 -15.007 1.00 34.20 187 THR A N 1
ATOM 1397 C CA . THR A 1 187 ? 3.144 2.623 -15.249 1.00 34.88 187 THR A CA 1
ATOM 1398 C C . THR A 1 187 ? 4.103 2.561 -14.063 1.00 33.29 187 THR A C 1
ATOM 1399 O O . THR A 1 187 ? 5.321 2.469 -14.254 1.00 34.12 187 THR A O 1
ATOM 1403 N N . THR A 1 188 ? 3.577 2.620 -12.836 1.00 33.65 188 THR A N 1
ATOM 1404 C CA . THR A 1 188 ? 4.434 2.501 -11.659 1.00 34.47 188 THR A CA 1
ATOM 1405 C C . THR A 1 188 ? 5.125 1.142 -11.621 1.00 35.38 188 THR A C 1
ATOM 1406 O O . THR A 1 188 ? 6.304 1.043 -11.259 1.00 35.73 188 THR A O 1
ATOM 1410 N N . ARG A 1 189 ? 4.411 0.080 -12.001 1.00 34.82 189 ARG A N 1
ATOM 1411 C CA . ARG A 1 189 ? 5.045 -1.231 -12.101 1.00 37.88 189 ARG A CA 1
ATOM 1412 C C . ARG A 1 189 ? 5.998 -1.295 -13.291 1.00 37.81 189 ARG A C 1
ATOM 1413 O O . ARG A 1 189 ? 7.075 -1.896 -13.199 1.00 35.82 189 ARG A O 1
ATOM 1421 N N . GLY A 1 190 ? 5.622 -0.677 -14.413 1.00 37.32 190 GLY A N 1
ATOM 14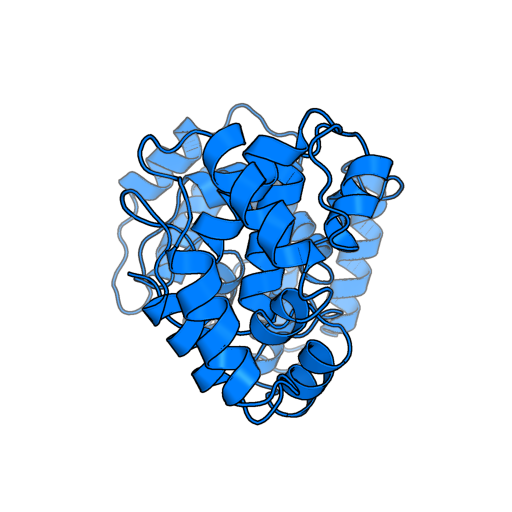22 C CA . GLY A 1 190 ? 6.496 -0.679 -15.577 1.00 34.74 190 GLY A CA 1
ATOM 1423 C C . GLY A 1 190 ? 7.790 0.077 -15.344 1.00 35.94 190 GLY A C 1
ATOM 1424 O O . GLY A 1 190 ? 8.846 -0.309 -15.852 1.00 37.91 190 GLY A O 1
ATOM 1425 N N . MET A 1 191 ? 7.726 1.168 -14.576 1.00 36.34 191 MET A N 1
ATOM 1426 C CA . MET A 1 191 ? 8.915 1.910 -14.175 1.00 38.82 191 MET A CA 1
ATOM 1427 C C . MET A 1 191 ? 9.711 1.204 -13.089 1.00 39.10 191 MET A C 1
ATOM 1428 O O . MET A 1 191 ? 10.807 1.664 -12.752 1.00 37.24 191 MET A O 1
ATOM 1433 N N . ARG A 1 192 ? 9.182 0.121 -12.524 1.00 36.45 192 ARG A N 1
ATOM 1434 C CA . ARG A 1 192 ? 9.777 -0.567 -11.378 1.00 39.95 192 ARG A CA 1
ATOM 1435 C C . ARG A 1 192 ? 9.790 0.294 -10.117 1.00 40.11 192 ARG A C 1
ATOM 1436 O O . ARG A 1 192 ? 10.500 -0.017 -9.156 1.00 40.69 192 ARG A O 1
ATOM 1444 N N . TRP A 1 193 ? 9.022 1.388 -10.100 1.00 35.72 193 TRP A N 1
ATOM 1445 C CA . TRP A 1 193 ? 8.790 2.092 -8.841 1.00 34.73 193 TRP A CA 1
ATOM 1446 C C . TRP A 1 193 ? 8.044 1.198 -7.861 1.00 39.60 193 TRP A C 1
ATOM 1447 O O . TRP A 1 193 ? 8.277 1.255 -6.647 1.00 41.39 193 TRP A O 1
ATOM 1458 N N . MET A 1 194 ? 7.128 0.382 -8.373 1.00 41.90 194 MET A N 1
ATOM 1459 C CA . MET A 1 194 ? 6.483 -0.676 -7.610 1.00 43.55 194 MET A CA 1
ATOM 1460 C C . MET A 1 194 ? 7.011 -2.004 -8.127 1.00 44.97 194 MET A C 1
ATOM 1461 O O . MET A 1 194 ? 7.016 -2.243 -9.339 1.00 42.47 194 MET A O 1
ATOM 1466 N N . LYS A 1 195 ? 7.474 -2.853 -7.215 1.00 47.18 195 LYS A N 1
ATOM 1467 C CA . LYS A 1 195 ? 8.016 -4.144 -7.598 1.00 48.34 195 LYS A CA 1
ATOM 1468 C C . LYS A 1 195 ? 6.885 -5.123 -7.906 1.00 50.09 195 LYS A C 1
ATOM 1469 O O . LYS A 1 195 ? 5.700 -4.816 -7.751 1.00 48.96 195 LYS A O 1
ATOM 1475 N N . LYS A 1 196 ? 7.268 -6.318 -8.362 1.00 56.89 196 LYS A N 1
ATOM 1476 C CA . LYS A 1 196 ? 6.273 -7.338 -8.688 1.00 60.46 196 LYS A CA 1
ATOM 1477 C C . LYS A 1 196 ? 5.397 -7.678 -7.487 1.00 65.06 196 LYS A C 1
ATOM 1478 O O . LYS A 1 196 ? 4.179 -7.864 -7.632 1.00 63.39 196 LYS A O 1
ATOM 1482 N N . ASN A 1 197 ? 5.995 -7.735 -6.286 1.00 54.90 197 ASN A N 1
ATOM 1483 C CA . ASN A 1 197 ? 5.257 -8.084 -5.078 1.00 62.90 197 ASN A CA 1
ATOM 1484 C C . ASN A 1 197 ? 4.331 -6.975 -4.591 1.00 59.25 197 ASN A C 1
ATOM 1485 O O . ASN A 1 197 ? 3.671 -7.153 -3.561 1.00 56.07 197 ASN A O 1
ATOM 1490 N N . GLY A 1 198 ? 4.262 -5.844 -5.290 1.00 54.74 198 GLY A N 1
ATOM 1491 C CA . GLY A 1 198 ? 3.367 -4.776 -4.910 1.00 50.87 198 GLY A CA 1
ATOM 1492 C C . GLY A 1 198 ? 3.947 -3.744 -3.972 1.00 48.96 198 GLY A C 1
ATOM 1493 O O . GLY A 1 198 ? 3.227 -2.817 -3.586 1.00 48.14 198 GLY A O 1
ATOM 1494 N N . GLU A 1 199 ? 5.217 -3.861 -3.598 1.00 54.40 199 GLU A N 1
ATOM 1495 C CA . GLU A 1 199 ? 5.841 -2.922 -2.678 1.00 55.86 199 GLU A CA 1
ATOM 1496 C C . GLU A 1 199 ? 6.670 -1.887 -3.433 1.00 51.80 199 GLU A C 1
ATOM 1497 O O . GLU A 1 199 ? 7.238 -2.168 -4.492 1.00 51.38 199 GLU A O 1
ATOM 1503 N N . MET A 1 200 ? 6.728 -0.680 -2.874 1.00 49.94 200 MET A N 1
ATOM 1504 C CA . MET A 1 200 ? 7.477 0.406 -3.492 1.00 46.65 200 MET A CA 1
ATOM 1505 C C . MET A 1 200 ? 8.975 0.159 -3.375 1.00 50.23 200 MET A C 1
ATOM 1506 O O . MET A 1 200 ? 9.459 -0.372 -2.372 1.00 48.81 200 MET A O 1
ATOM 1511 N N . ASP A 1 201 ? 9.712 0.556 -4.410 1.00 42.70 201 ASP A N 1
ATOM 1512 C CA . ASP A 1 201 ? 11.170 0.475 -4.426 1.00 42.43 201 ASP A CA 1
ATOM 1513 C C . ASP A 1 201 ? 11.703 1.903 -4.368 1.00 45.37 201 ASP A C 1
ATOM 1514 O O . ASP A 1 201 ? 11.748 2.604 -5.384 1.00 41.59 201 ASP A O 1
ATOM 1519 N N . GLU A 1 202 ? 12.065 2.348 -3.221 1.00 43.53 202 GLU A N 1
ATOM 1520 C CA . GLU A 1 202 ? 12.589 3.678 -2.986 1.00 42.99 202 GLU A 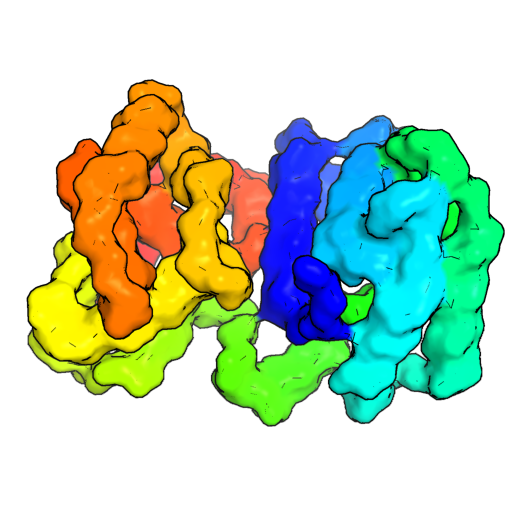CA 1
ATOM 1521 C C . GLU A 1 202 ? 13.813 3.951 -3.866 1.00 43.61 202 GLU A C 1
ATOM 1522 O O . GLU A 1 202 ? 13.893 4.914 -4.391 1.00 42.11 202 GLU A O 1
ATOM 1528 N N . SER A 1 203 ? 14.737 3.044 -3.958 1.00 42.61 203 SER A N 1
ATOM 1529 C CA . SER A 1 203 ? 15.926 3.266 -4.775 1.00 46.79 203 SER A CA 1
ATOM 1530 C C . SER A 1 203 ? 15.575 3.477 -6.242 1.00 43.17 203 SER A C 1
ATOM 1531 O O . SER A 1 203 ? 16.256 4.237 -6.939 1.00 42.22 203 SER A O 1
ATOM 1534 N N . ALA A 1 204 ? 14.522 2.816 -6.730 1.00 41.89 204 ALA A N 1
ATOM 1535 C CA . ALA A 1 204 ? 14.137 2.980 -8.130 1.00 42.10 204 ALA A CA 1
ATOM 1536 C C . ALA A 1 204 ? 13.625 4.388 -8.401 1.00 41.49 204 ALA A C 1
ATOM 1537 O O . ALA A 1 204 ? 13.888 4.957 -9.467 1.00 40.96 204 ALA A O 1
ATOM 1539 N N . ILE A 1 205 ? 12.886 4.963 -7.451 1.00 40.32 205 ILE A N 1
ATOM 1540 C CA . ILE A 1 205 ? 12.424 6.339 -7.601 1.00 38.52 205 ILE A CA 1
ATOM 1541 C C . ILE A 1 205 ? 13.608 7.296 -7.628 1.00 38.51 205 ILE A C 1
ATOM 1542 O O . ILE A 1 205 ? 13.668 8.210 -8.460 1.00 37.28 205 ILE A O 1
ATOM 1547 N N . LEU A 1 206 ? 14.573 7.091 -6.725 1.00 36.44 206 LEU A N 1
ATOM 1548 C CA . LEU A 1 206 ? 15.737 7.968 -6.655 1.00 37.52 206 LEU A CA 1
ATOM 1549 C C . LEU A 1 206 ? 16.573 7.906 -7.927 1.00 36.70 206 LEU A C 1
ATOM 1550 O O . LEU A 1 206 ? 17.216 8.897 -8.292 1.00 36.23 206 LEU A O 1
ATOM 1555 N N . ARG A 1 207 ? 16.592 6.753 -8.604 1.00 42.37 207 ARG A N 1
ATOM 1556 C CA . ARG A 1 207 ? 17.291 6.665 -9.883 1.00 44.88 207 ARG A CA 1
ATOM 1557 C C . ARG A 1 207 ? 16.732 7.670 -10.879 1.00 43.02 207 ARG A C 1
ATOM 1558 O O . ARG A 1 207 ? 17.487 8.303 -11.625 1.00 41.64 207 ARG A O 1
ATOM 1566 N N . GLY A 1 208 ? 15.406 7.833 -10.897 1.00 35.76 208 GLY A N 1
ATOM 1567 C CA . GLY A 1 208 ? 14.800 8.797 -11.801 1.00 34.10 208 GLY A CA 1
ATOM 1568 C C . GLY A 1 208 ? 15.201 10.226 -11.494 1.00 35.67 208 GLY A C 1
ATOM 1569 O O . GLY A 1 208 ? 15.382 11.037 -12.407 1.00 33.97 208 GLY A O 1
ATOM 1570 N N . LEU A 1 209 ? 15.344 10.559 -10.207 1.00 38.24 209 LEU A N 1
ATOM 1571 C CA . LEU A 1 209 ? 15.758 11.906 -9.824 1.00 37.71 209 LEU A CA 1
ATOM 1572 C C . LEU A 1 209 ? 17.211 12.165 -10.201 1.00 38.75 209 LEU A C 1
ATOM 1573 O O . LEU A 1 209 ? 17.550 13.233 -10.726 1.00 40.59 209 LEU A O 1
ATOM 1578 N N . HIS A 1 210 ? 18.090 11.201 -9.923 1.00 40.71 210 HIS A N 1
ATOM 1579 C CA . HIS A 1 210 ? 19.499 11.377 -10.254 1.00 40.41 210 HIS A CA 1
ATOM 1580 C C . HIS A 1 210 ? 19.724 11.403 -11.762 1.00 40.58 210 HIS A C 1
ATOM 1581 O O . HIS A 1 210 ? 20.680 12.030 -12.233 1.00 41.31 210 HIS A O 1
ATOM 1588 N N . ALA A 1 211 ? 18.848 10.751 -12.534 1.00 39.44 211 ALA A N 1
ATOM 1589 C CA . ALA A 1 211 ? 18.986 10.764 -13.988 1.00 41.23 211 ALA A CA 1
ATOM 1590 C C . ALA A 1 211 ? 18.821 12.166 -14.562 1.00 38.32 211 ALA A C 1
ATOM 1591 O O . ALA A 1 211 ? 19.451 12.499 -15.572 1.00 40.06 211 ALA A O 1
ATOM 1593 N N . VAL A 1 212 ? 17.984 12.994 -13.945 1.00 39.39 212 VAL A N 1
ATOM 1594 C CA . VAL A 1 212 ? 17.808 14.377 -14.372 1.00 40.73 212 VAL A CA 1
ATOM 1595 C C . VAL A 1 212 ? 18.697 15.336 -13.577 1.00 39.72 212 VAL A C 1
ATOM 1596 O O . VAL A 1 212 ? 18.429 16.537 -13.538 1.00 41.87 212 VAL A O 1
ATOM 1600 N N . ASN A 1 213 ? 19.745 14.818 -12.932 1.00 46.88 213 ASN A N 1
ATOM 1601 C CA . ASN A 1 213 ? 20.755 15.626 -12.242 1.00 49.46 213 ASN A CA 1
ATOM 1602 C C . ASN A 1 213 ? 20.214 16.340 -11.002 1.00 50.26 213 ASN A C 1
ATOM 1603 O O . ASN A 1 213 ? 20.758 17.363 -10.581 1.00 48.58 213 ASN A O 1
ATOM 1608 N N . GLU A 1 214 ? 19.152 15.813 -10.403 1.00 45.33 214 GLU A N 1
ATOM 1609 C CA . GLU A 1 214 ? 18.679 16.290 -9.112 1.00 48.06 214 GLU A CA 1
ATOM 1610 C C . GLU A 1 214 ? 19.437 15.559 -8.007 1.00 49.83 214 GLU A C 1
ATOM 1611 O O . GLU A 1 214 ? 19.862 14.413 -8.179 1.00 49.46 214 GLU A O 1
ATOM 1617 N N . ASN A 1 215 ? 19.614 16.226 -6.865 1.00 54.85 215 ASN A N 1
ATOM 1618 C CA . ASN A 1 215 ? 20.422 15.619 -5.807 1.00 56.18 215 ASN A CA 1
ATOM 1619 C C . ASN A 1 215 ? 19.938 15.827 -4.377 1.00 58.78 215 ASN A C 1
ATOM 1620 O O . ASN A 1 215 ? 20.301 15.017 -3.516 1.00 63.90 215 ASN A O 1
ATOM 1625 N N . GLY A 1 216 ? 19.144 16.842 -4.064 1.00 52.76 216 GLY A N 1
ATOM 1626 C CA . GLY A 1 216 ? 18.866 17.043 -2.655 1.00 57.92 216 GLY A CA 1
ATOM 1627 C C . GLY A 1 216 ? 17.582 16.447 -2.119 1.00 53.55 216 GLY A C 1
ATOM 1628 O O . GLY A 1 216 ? 17.215 16.737 -0.974 1.00 51.00 216 GLY A O 1
ATOM 1629 N N . LYS A 1 217 ? 16.902 15.595 -2.886 1.00 45.94 217 LYS A N 1
ATOM 1630 C CA . LYS A 1 217 ? 15.508 15.256 -2.623 1.00 45.65 217 LYS A CA 1
ATOM 1631 C C . LYS A 1 217 ? 15.301 13.844 -2.083 1.00 45.22 217 LYS A C 1
ATOM 1632 O O . LYS A 1 217 ? 14.152 13.397 -1.987 1.00 42.56 217 LYS A O 1
ATOM 1638 N N . ASP A 1 218 ? 16.373 13.134 -1.717 1.00 50.00 218 ASP A N 1
ATOM 1639 C CA . ASP A 1 218 ? 16.232 11.738 -1.302 1.00 48.54 218 ASP A CA 1
ATOM 1640 C C . ASP A 1 218 ? 15.336 11.607 -0.071 1.00 51.43 218 ASP A C 1
ATOM 1641 O O . ASP A 1 218 ? 14.342 10.866 -0.084 1.00 47.61 218 ASP A O 1
ATOM 1646 N N . ASP A 1 219 ? 15.678 12.324 1.008 1.00 50.38 219 ASP A N 1
ATOM 1647 C CA . ASP A 1 219 ? 14.908 12.268 2.249 1.00 55.78 219 ASP A CA 1
ATOM 1648 C C . ASP A 1 219 ? 13.516 12.882 2.077 1.00 55.96 219 ASP A C 1
ATOM 1649 O O . ASP A 1 219 ? 12.630 12.664 2.912 1.00 52.97 219 ASP A O 1
ATOM 1654 N N . VAL A 1 220 ? 13.296 13.625 0.992 1.00 49.44 220 VAL A N 1
ATOM 1655 C CA . VAL A 1 220 ? 11.947 14.071 0.660 1.00 47.42 220 VAL A CA 1
ATOM 1656 C C . VAL A 1 220 ? 11.116 12.910 0.123 1.00 46.19 220 VAL A C 1
ATOM 1657 O O . VAL A 1 220 ? 9.944 12.742 0.487 1.00 45.76 220 VAL A O 1
ATOM 1661 N N . VAL A 1 221 ? 11.603 12.117 -0.778 1.00 44.56 221 VAL A N 1
ATOM 1662 C CA . VAL A 1 221 ? 10.900 10.937 -1.292 1.00 41.05 221 VAL A CA 1
ATOM 1663 C C . VAL A 1 221 ? 10.612 9.955 -0.167 1.00 44.47 221 VAL A C 1
ATOM 1664 O O . VAL A 1 221 ? 9.632 9.409 -0.160 1.00 43.18 221 VAL A O 1
ATOM 1668 N N . LYS A 1 222 ? 11.541 9.748 0.725 1.00 43.49 222 LYS A N 1
ATOM 1669 C CA . LYS A 1 222 ? 11.368 8.774 1.819 1.00 43.70 222 LYS A CA 1
ATOM 1670 C C . LYS A 1 222 ? 10.217 9.173 2.736 1.00 41.76 222 LYS A C 1
ATOM 1671 O O . LYS A 1 222 ? 9.525 8.440 3.013 1.00 45.57 222 LYS A O 1
ATOM 1673 N N . LYS A 1 223 ? 10.041 10.414 2.994 1.00 51.51 223 LYS A N 1
ATOM 1674 C CA . LYS A 1 223 ? 8.954 10.937 3.834 1.00 54.70 223 LYS A CA 1
ATOM 1675 C C . LYS A 1 223 ? 7.644 10.813 3.096 1.00 54.00 223 LYS A C 1
ATOM 1676 O O . LYS A 1 223 ? 6.800 10.430 3.660 1.00 53.61 223 LYS A O 1
ATOM 1682 N N . SER A 1 224 ? 7.587 11.114 1.831 1.00 45.18 224 SER A N 1
ATOM 1683 C CA . SER A 1 224 ? 6.345 10.954 1.083 1.00 45.01 224 SER A CA 1
ATOM 1684 C C . SER A 1 224 ? 5.844 9.519 1.148 1.00 43.55 224 SER A C 1
ATOM 1685 O O . SER A 1 224 ? 4.649 9.278 1.360 1.00 44.95 224 SER A O 1
ATOM 1688 N N . LEU A 1 225 ? 6.746 8.550 0.978 1.00 38.19 225 LEU A N 1
ATOM 1689 C CA . LEU A 1 225 ? 6.345 7.148 1.037 1.00 38.88 225 LEU A CA 1
ATOM 1690 C C . LEU A 1 225 ? 5.938 6.750 2.450 1.00 44.18 225 LEU A C 1
ATOM 1691 O O . LEU A 1 225 ? 4.968 6.006 2.638 1.00 45.75 225 LEU A O 1
ATOM 1696 N N . GLN A 1 226 ? 6.668 7.239 3.452 1.00 47.04 226 GLN A N 1
ATOM 1697 C CA . GLN A 1 226 ? 6.428 6.820 4.829 1.00 49.14 226 GLN A CA 1
ATOM 1698 C C . GLN A 1 226 ? 5.082 7.323 5.337 1.00 50.00 226 GLN A C 1
ATOM 1699 O O . GLN A 1 226 ? 4.389 6.616 6.077 1.00 55.35 226 GLN A O 1
ATOM 1705 N N . ASN A 1 227 ? 4.690 8.532 4.947 1.00 53.22 227 ASN A N 1
ATOM 1706 C CA . ASN A 1 227 ? 3.456 9.142 5.424 1.00 54.89 227 ASN A CA 1
ATOM 1707 C C . ASN A 1 227 ? 2.262 8.871 4.519 1.00 57.35 227 ASN A C 1
ATOM 1708 O O . ASN A 1 227 ? 1.172 9.389 4.785 1.00 58.65 227 ASN A O 1
ATOM 1713 N N . CYS A 1 228 ? 2.437 8.072 3.469 1.00 53.26 228 CYS A N 1
ATOM 1714 C CA . CYS A 1 228 ? 1.377 7.859 2.496 1.00 50.67 228 CYS A CA 1
ATOM 1715 C C . CYS A 1 228 ? 0.330 6.905 3.054 1.00 54.76 228 CYS A C 1
ATOM 1716 O O . CYS A 1 228 ? 0.664 5.834 3.569 1.00 56.81 228 CYS A O 1
ATOM 1719 N N . LYS A 1 229 ? -0.936 7.291 2.938 1.00 62.26 229 LYS A N 1
ATOM 1720 C CA . LYS A 1 229 ? -2.058 6.439 3.324 1.00 67.51 229 LYS A CA 1
ATOM 1721 C C . LYS A 1 229 ? -2.592 5.809 2.044 1.00 67.61 229 LYS A C 1
ATOM 1722 O O . LYS A 1 229 ? -3.332 6.445 1.289 1.00 69.52 229 LYS A O 1
ATOM 1728 N N . ALA A 1 230 ? -2.208 4.560 1.796 1.00 60.31 230 ALA A N 1
ATOM 1729 C CA . ALA A 1 230 ? -2.525 3.878 0.551 1.00 59.84 230 ALA A CA 1
ATOM 1730 C C . ALA A 1 230 ? -3.406 2.672 0.833 1.00 61.69 230 ALA A C 1
ATOM 1731 O O . ALA A 1 230 ? -3.115 1.886 1.738 1.00 66.51 230 ALA A O 1
ATOM 1733 N N . LYS A 1 231 ? -4.472 2.528 0.051 1.00 57.49 231 LYS A N 1
ATOM 1734 C CA . LYS A 1 231 ? -5.347 1.367 0.108 1.00 60.82 231 LYS A CA 1
ATOM 1735 C C . LYS A 1 231 ? -4.980 0.416 -1.023 1.00 61.05 231 LYS A C 1
ATOM 1736 O O . LYS A 1 231 ? -4.667 0.852 -2.136 1.00 53.91 231 LYS A O 1
ATOM 1739 N N . ASP A 1 232 ? -5.025 -0.888 -0.733 1.00 82.08 232 ASP A N 1
ATOM 1740 C CA . ASP A 1 232 ? -4.572 -1.883 -1.700 1.00 81.88 232 ASP A CA 1
ATOM 1741 C C . ASP A 1 232 ? -5.379 -1.867 -2.994 1.00 80.05 232 ASP A C 1
ATOM 1742 O O . ASP A 1 232 ? -4.875 -2.322 -4.027 1.00 80.79 232 ASP A O 1
ATOM 1747 N N . GLU A 1 233 ? -6.613 -1.357 -2.971 1.00 59.63 233 GLU A N 1
ATOM 1748 C CA . GLU A 1 233 ? -7.379 -1.249 -4.209 1.00 61.64 233 GLU A CA 1
ATOM 1749 C C . GLU A 1 233 ? -6.759 -0.241 -5.168 1.00 57.62 233 GLU A C 1
ATOM 1750 O O . GLU A 1 233 ? -6.876 -0.396 -6.389 1.00 55.28 233 GLU A O 1
ATOM 1752 N N . SER A 1 234 ? -6.095 0.785 -4.642 1.00 55.16 234 SER A N 1
ATOM 1753 C CA . SER A 1 234 ? -5.493 1.849 -5.438 1.00 50.22 234 SER A CA 1
ATOM 1754 C C . SER A 1 234 ? -4.081 2.137 -4.957 1.00 48.03 234 SER A C 1
ATOM 1755 O O . SER A 1 234 ? -3.680 3.295 -4.810 1.00 47.64 234 SER A O 1
ATOM 1758 N N . LYS A 1 235 ? -3.300 1.080 -4.722 1.00 46.50 235 LYS A N 1
ATOM 1759 C CA . LYS A 1 235 ? -2.029 1.229 -4.020 1.00 44.54 235 LYS A CA 1
ATOM 1760 C C . LYS A 1 235 ? -1.037 2.065 -4.822 1.00 43.43 235 LYS A C 1
ATOM 1761 O O . LYS A 1 235 ? -0.488 3.049 -4.312 1.00 42.72 235 LYS A O 1
ATOM 1767 N N . ALA A 1 236 ? -0.788 1.683 -6.078 1.00 44.49 236 ALA A N 1
ATOM 1768 C CA . ALA A 1 236 ? 0.175 2.417 -6.894 1.00 42.34 236 ALA A CA 1
ATOM 1769 C C . ALA A 1 236 ? -0.257 3.865 -7.084 1.00 38.22 236 ALA A C 1
ATOM 1770 O O . ALA A 1 236 ? 0.556 4.788 -6.955 1.00 39.23 236 ALA A O 1
ATOM 1772 N N . ARG A 1 237 ? -1.541 4.084 -7.380 1.00 38.51 237 ARG A N 1
ATOM 1773 C CA . ARG A 1 237 ? -2.044 5.441 -7.568 1.00 40.05 237 ARG A CA 1
ATOM 1774 C C . ARG A 1 237 ? -1.766 6.306 -6.346 1.00 40.51 237 ARG A C 1
ATOM 1775 O O . ARG A 1 237 ? -1.329 7.456 -6.475 1.00 37.87 237 ARG A O 1
ATOM 1783 N N . ASP A 1 238 ? -2.006 5.764 -5.149 1.00 43.78 238 ASP A N 1
ATOM 1784 C CA . ASP A 1 238 ? -1.855 6.558 -3.934 1.00 45.10 238 ASP A CA 1
ATOM 1785 C C . ASP A 1 238 ? -0.394 6.908 -3.672 1.00 40.37 238 ASP A C 1
ATOM 1786 O O . ASP A 1 238 ? -0.079 8.051 -3.323 1.00 43.63 238 ASP A O 1
ATOM 1791 N N . TYR A 1 239 ? 0.510 5.940 -3.827 1.00 42.52 239 TYR A N 1
ATOM 1792 C CA . TYR A 1 239 ? 1.929 6.238 -3.664 1.00 42.43 239 TYR A CA 1
ATOM 1793 C C . TYR A 1 239 ? 2.422 7.174 -4.762 1.00 40.23 239 TYR A C 1
ATOM 1794 O O . TYR A 1 239 ? 3.220 8.082 -4.502 1.00 40.10 239 TYR A O 1
ATOM 1803 N N . TYR A 1 240 ? 1.960 6.954 -5.993 1.00 40.07 240 TYR A N 1
ATOM 1804 C CA . TYR A 1 240 ? 2.262 7.859 -7.099 1.00 38.26 240 TYR A CA 1
ATOM 1805 C C . TYR A 1 240 ? 1.884 9.290 -6.743 1.00 37.33 240 TYR A C 1
ATOM 1806 O O . TYR A 1 240 ? 2.681 10.220 -6.913 1.00 36.69 240 TYR A O 1
ATOM 1815 N N . LYS A 1 241 ? 0.671 9.485 -6.220 1.00 38.98 241 LYS A N 1
ATOM 1816 C CA . LYS A 1 241 ? 0.243 10.827 -5.838 1.00 41.86 241 LYS A CA 1
ATOM 1817 C C . LYS A 1 241 ? 1.043 11.361 -4.656 1.00 40.17 241 LYS A C 1
ATOM 1818 O O . LYS A 1 241 ? 1.304 12.568 -4.582 1.00 39.75 241 LYS A O 1
ATOM 1824 N N . CYS A 1 242 ? 1.445 10.483 -3.733 1.00 39.28 242 CYS A N 1
ATOM 1825 C CA . CYS A 1 242 ? 2.264 10.915 -2.606 1.00 40.38 242 CYS A CA 1
ATOM 1826 C C . CYS A 1 242 ? 3.618 11.441 -3.075 1.00 38.68 242 CYS A C 1
ATOM 1827 O O . CYS A 1 242 ? 4.095 12.471 -2.586 1.00 37.18 242 CYS A O 1
ATOM 1830 N N . ILE A 1 243 ? 4.246 10.753 -4.032 1.00 37.85 243 ILE A N 1
ATOM 1831 C CA . ILE A 1 243 ? 5.505 11.231 -4.602 1.00 38.46 243 ILE A CA 1
ATOM 1832 C C . ILE A 1 243 ? 5.283 12.523 -5.379 1.00 38.62 243 ILE A C 1
ATOM 1833 O O . ILE A 1 243 ? 6.080 13.466 -5.293 1.00 38.84 243 ILE A O 1
ATOM 1838 N N . TYR A 1 244 ? 4.202 12.575 -6.160 1.00 37.49 244 TYR A N 1
ATOM 1839 C CA . TYR A 1 244 ? 3.835 13.778 -6.903 1.00 38.19 244 TYR A CA 1
ATOM 1840 C C . TYR A 1 244 ? 3.731 14.988 -5.980 1.00 38.26 244 TYR A C 1
ATOM 1841 O O . TYR A 1 244 ? 4.292 16.053 -6.263 1.00 38.71 244 TYR A O 1
ATOM 1850 N N . ASP A 1 245 ? 3.016 14.838 -4.863 1.00 43.36 245 ASP A N 1
ATOM 1851 C CA . ASP A 1 245 ? 2.820 15.962 -3.952 1.00 42.21 245 ASP A CA 1
ATOM 1852 C C . ASP A 1 245 ? 4.114 16.335 -3.239 1.00 40.62 245 ASP A C 1
ATOM 1853 O O . ASP A 1 245 ? 4.381 17.520 -3.009 1.00 45.27 245 ASP A O 1
ATOM 1858 N N . GLY A 1 246 ? 4.929 15.340 -2.883 1.00 40.07 246 GLY A N 1
ATOM 1859 C CA . GLY A 1 246 ? 6.173 15.632 -2.188 1.00 40.40 246 GLY A CA 1
ATOM 1860 C C . GLY A 1 246 ? 7.164 16.389 -3.050 1.00 40.24 246 GLY A C 1
ATOM 1861 O O . GLY A 1 246 ? 7.769 17.370 -2.609 1.00 40.35 246 GLY A O 1
ATOM 1862 N N . LEU A 1 247 ? 7.344 15.946 -4.296 1.00 39.23 247 LEU A N 1
ATOM 1863 C CA . LEU A 1 247 ? 8.278 16.608 -5.195 1.00 38.18 247 LEU A CA 1
ATOM 1864 C C . LEU A 1 247 ? 7.684 17.843 -5.856 1.00 39.69 247 LEU A C 1
ATOM 1865 O O . LEU A 1 247 ? 8.436 18.740 -6.248 1.00 41.85 247 LEU A O 1
ATOM 1870 N N . GLY A 1 248 ? 6.363 17.919 -5.981 1.00 38.04 248 GLY A N 1
ATOM 1871 C CA . GLY A 1 248 ? 5.737 18.967 -6.763 1.00 38.61 248 GLY A CA 1
ATOM 1872 C C . GLY A 1 248 ? 5.642 18.607 -8.231 1.00 38.45 248 GLY A C 1
ATOM 1873 O O . GLY A 1 248 ? 6.438 17.803 -8.721 1.00 35.57 248 GLY A O 1
ATOM 1874 N N . GLU A 1 249 ? 4.679 19.198 -8.943 1.00 37.46 249 GLU A N 1
ATOM 1875 C CA . GLU A 1 249 ? 4.429 18.798 -10.325 1.00 38.06 249 GLU A CA 1
ATOM 1876 C C . GLU A 1 249 ? 5.652 19.020 -11.208 1.00 35.93 249 GLU A C 1
ATOM 1877 O O . GLU A 1 249 ? 5.998 18.160 -12.022 1.00 33.66 249 GLU A O 1
ATOM 1883 N N . GLN A 1 250 ? 6.315 20.168 -11.060 1.00 41.27 250 GLN A N 1
ATOM 1884 C CA . GLN A 1 250 ? 7.394 20.524 -11.978 1.00 43.27 250 GLN A CA 1
ATOM 1885 C C . GLN A 1 250 ? 8.525 19.501 -11.930 1.00 43.80 250 GLN A C 1
ATOM 1886 O O . GLN A 1 250 ? 8.955 18.980 -12.966 1.00 41.58 250 GLN A O 1
ATOM 1892 N N . LEU A 1 251 ? 9.010 19.187 -10.728 1.00 37.43 251 LEU A N 1
ATOM 1893 C CA . LEU A 1 251 ? 10.092 18.215 -10.617 1.00 35.64 251 LEU A CA 1
ATOM 1894 C C . LEU A 1 251 ? 9.614 16.814 -10.975 1.00 33.37 251 LEU A C 1
ATOM 1895 O O . LEU A 1 251 ? 10.327 16.065 -11.656 1.00 33.46 251 LEU A O 1
ATOM 1900 N N . PHE A 1 252 ? 8.411 16.449 -10.526 1.00 37.65 252 PHE A N 1
ATOM 1901 C CA . PHE A 1 252 ? 7.879 15.117 -10.800 1.00 36.39 252 PHE A CA 1
ATOM 1902 C C . PHE A 1 252 ? 7.797 14.856 -12.299 1.00 36.87 252 PHE A C 1
ATOM 1903 O O . PHE A 1 252 ? 8.220 13.798 -12.782 1.00 34.99 252 PHE A O 1
ATOM 1911 N N . MET A 1 253 ? 7.260 15.819 -13.056 1.00 37.44 253 MET A N 1
ATOM 1912 C CA . MET A 1 253 ? 7.124 15.634 -14.497 1.00 37.46 253 MET A CA 1
ATOM 1913 C C . MET A 1 253 ? 8.472 15.654 -15.202 1.00 37.27 253 MET A C 1
ATOM 1914 O O . MET A 1 253 ? 8.659 14.948 -16.199 1.00 36.27 253 MET A O 1
ATOM 1919 N N . LYS A 1 254 ? 9.415 16.459 -14.712 1.00 36.22 254 LYS A N 1
ATOM 1920 C CA . LYS A 1 254 ? 10.768 16.420 -15.252 1.00 36.82 254 LYS A CA 1
ATOM 1921 C C . LYS A 1 254 ? 11.371 15.026 -15.114 1.00 36.32 254 LYS A C 1
ATOM 1922 O O . LYS A 1 254 ? 12.025 14.529 -16.038 1.00 35.72 254 LYS A O 1
ATOM 1928 N N . VAL A 1 255 ? 11.151 14.377 -13.967 1.00 31.93 255 VAL A N 1
ATOM 1929 C CA . VAL A 1 255 ? 11.625 13.008 -13.774 1.00 31.10 255 VAL A CA 1
ATOM 1930 C C . VAL A 1 255 ? 10.891 12.055 -14.706 1.00 31.16 255 VAL A C 1
ATOM 1931 O O . VAL A 1 255 ? 11.507 11.241 -15.404 1.00 30.32 255 VAL A O 1
ATOM 1935 N N . LEU A 1 256 ? 9.559 12.142 -14.730 1.00 34.20 256 LEU A N 1
ATOM 1936 C CA . LEU A 1 256 ? 8.759 11.193 -15.496 1.00 38.02 256 LEU A CA 1
ATOM 1937 C C . LEU A 1 256 ? 8.995 11.332 -16.995 1.00 36.08 256 LEU A C 1
ATOM 1938 O O . LEU A 1 256 ? 9.060 10.326 -17.708 1.00 34.88 256 LEU A O 1
ATOM 1943 N N . ASP A 1 257 ? 9.107 12.568 -17.495 1.00 33.52 257 ASP A N 1
ATOM 1944 C CA . ASP A 1 257 ? 9.351 12.762 -18.923 1.00 34.45 257 ASP A CA 1
ATOM 1945 C C . ASP A 1 257 ? 10.627 12.058 -19.363 1.00 34.27 257 ASP A C 1
ATOM 1946 O O . ASP A 1 257 ? 10.662 11.426 -20.423 1.00 32.51 257 ASP A O 1
ATOM 1951 N N . TYR A 1 258 ? 11.687 12.154 -18.559 1.00 32.99 258 TYR A N 1
ATOM 1952 C CA . TYR A 1 258 ? 12.947 11.524 -18.937 1.00 33.30 258 TYR A CA 1
ATOM 1953 C C . TYR A 1 258 ? 12.864 10.008 -18.818 1.00 33.36 258 TYR A C 1
ATOM 1954 O O . TYR A 1 258 ? 13.391 9.286 -19.673 1.00 34.43 258 TYR A O 1
ATOM 1963 N N . ILE A 1 259 ? 12.199 9.503 -17.773 1.00 31.69 259 ILE A N 1
ATOM 1964 C CA . ILE A 1 259 ? 11.906 8.073 -17.703 1.00 30.23 259 ILE A CA 1
ATOM 1965 C C . ILE A 1 259 ? 11.181 7.614 -18.962 1.00 32.94 259 ILE A C 1
ATOM 1966 O O . ILE A 1 259 ? 11.534 6.594 -19.566 1.00 32.60 259 ILE A O 1
ATOM 1971 N N . GLU A 1 260 ? 10.160 8.367 -19.378 1.00 34.22 260 GLU A N 1
ATOM 1972 C CA . GLU A 1 260 ? 9.381 7.978 -20.552 1.00 35.61 260 GLU A CA 1
ATOM 1973 C C . GLU A 1 260 ? 10.256 7.882 -21.793 1.00 34.59 260 GLU A C 1
ATOM 1974 O O . GLU A 1 260 ? 10.188 6.897 -22.539 1.00 35.71 260 GLU A O 1
ATOM 1980 N N . VAL A 1 261 ? 11.085 8.902 -22.036 1.00 32.66 261 VAL A N 1
ATOM 1981 C CA . VAL A 1 261 ? 11.954 8.896 -23.210 1.00 33.52 261 VAL A CA 1
ATOM 1982 C C . VAL A 1 261 ? 12.888 7.691 -23.186 1.00 34.64 261 VAL A C 1
ATOM 1983 O O . VAL A 1 261 ? 13.094 7.024 -24.207 1.00 33.20 261 VAL A O 1
ATOM 1987 N N . ARG A 1 262 ? 13.459 7.387 -22.020 1.00 38.26 262 ARG A N 1
ATOM 1988 C CA . ARG A 1 262 ? 14.394 6.272 -21.919 1.00 38.95 262 ARG A CA 1
ATOM 1989 C C . ARG A 1 262 ? 13.706 4.917 -22.036 1.00 38.40 262 ARG A C 1
ATOM 1990 O O . ARG A 1 262 ? 14.361 3.936 -22.405 1.00 40.31 262 ARG A O 1
ATOM 1998 N N . SER A 1 263 ? 12.407 4.841 -21.739 1.00 34.41 263 SER A N 1
ATOM 1999 C CA . SER A 1 263 ? 11.702 3.564 -21.730 1.00 35.03 263 SER A CA 1
ATOM 2000 C C . SER A 1 263 ? 11.458 3.009 -23.124 1.00 35.57 263 SER A C 1
ATOM 2001 O O . SER A 1 263 ? 11.105 1.832 -23.245 1.00 33.14 263 SER A O 1
ATOM 2004 N N . GLU A 1 264 ? 11.626 3.816 -24.174 1.00 34.83 264 GLU A N 1
ATOM 2005 C CA . GLU A 1 264 ? 11.471 3.289 -25.526 1.00 36.72 264 GLU A CA 1
ATOM 2006 C C . GLU A 1 264 ? 12.631 2.378 -25.906 1.00 36.78 264 GLU A C 1
ATOM 2007 O O . GLU A 1 264 ? 12.460 1.462 -26.717 1.00 37.76 264 GLU A O 1
ATOM 2013 N N . ASN A 1 265 ? 13.807 2.605 -25.325 1.00 34.97 265 ASN A N 1
ATOM 2014 C CA . ASN A 1 265 ? 14.973 1.759 -25.567 1.00 38.30 265 ASN A CA 1
ATOM 2015 C C . ASN A 1 265 ? 15.864 1.875 -24.339 1.00 36.14 265 ASN A C 1
ATOM 2016 O O . ASN A 1 265 ? 16.499 2.913 -24.129 1.00 37.35 265 ASN A O 1
ATOM 2021 N N . TYR A 1 266 ? 15.923 0.805 -23.541 1.00 38.33 266 TYR A N 1
ATOM 2022 C CA . TYR A 1 266 ? 16.572 0.871 -22.235 1.00 39.16 266 TYR A CA 1
ATOM 2023 C C . TYR A 1 266 ? 18.067 1.162 -22.319 1.00 41.30 266 TYR A C 1
ATOM 2024 O O . TYR A 1 266 ? 18.664 1.548 -21.309 1.00 43.14 266 TYR A O 1
ATOM 2033 N N . SER A 1 267 ? 18.683 0.992 -23.487 1.00 46.97 267 SER A N 1
ATOM 2034 C CA . SER A 1 267 ? 20.097 1.295 -23.683 1.00 48.73 267 SER A CA 1
ATOM 2035 C C . SER A 1 267 ? 20.352 2.766 -23.984 1.00 49.08 267 SER A C 1
ATOM 2036 O O . SER A 1 267 ? 21.479 3.117 -24.350 1.00 52.45 267 SER A O 1
ATOM 2039 N N . TYR A 1 268 ? 19.333 3.616 -23.825 1.00 44.45 268 TYR A N 1
ATOM 2040 C CA . TYR A 1 268 ? 19.405 5.010 -24.260 1.00 47.15 268 TYR A CA 1
ATOM 2041 C C . TYR A 1 268 ? 20.625 5.724 -23.685 1.00 49.72 268 TYR A C 1
ATOM 2042 O O . TYR A 1 268 ? 21.422 6.312 -24.425 1.00 50.81 268 TYR A O 1
ATOM 2051 N N . ARG A 1 269 ? 20.793 5.677 -22.364 1.00 48.62 269 ARG A N 1
ATOM 2052 C CA . ARG A 1 269 ? 21.886 6.406 -21.730 1.00 52.85 269 ARG A CA 1
ATOM 2053 C C . ARG A 1 269 ? 23.255 5.788 -21.985 1.00 57.21 269 ARG A C 1
ATOM 2054 O O . ARG A 1 269 ? 24.267 6.423 -21.669 1.00 58.45 269 ARG A O 1
ATOM 2062 N N . LEU A 1 270 ? 23.315 4.582 -22.545 1.00 56.74 270 LEU A N 1
ATOM 2063 C CA . LEU A 1 270 ? 24.588 3.918 -22.790 1.00 56.47 270 LEU A CA 1
ATOM 2064 C C . LEU A 1 270 ? 25.187 4.247 -24.152 1.00 59.63 270 LEU A C 1
ATOM 2065 O O . LEU A 1 270 ? 26.357 3.930 -24.390 1.00 61.98 270 LEU A O 1
ATOM 2070 N N . ARG A 1 271 ? 24.468 4.908 -25.006 1.00 64.62 271 ARG A N 1
ATOM 2071 C CA . ARG A 1 271 ? 25.103 5.438 -26.203 1.00 68.32 271 ARG A CA 1
ATOM 2072 C C . ARG A 1 271 ? 25.549 6.825 -25.857 1.00 69.57 271 ARG A C 1
ATOM 2073 O O . ARG A 1 271 ? 24.903 7.476 -25.214 1.00 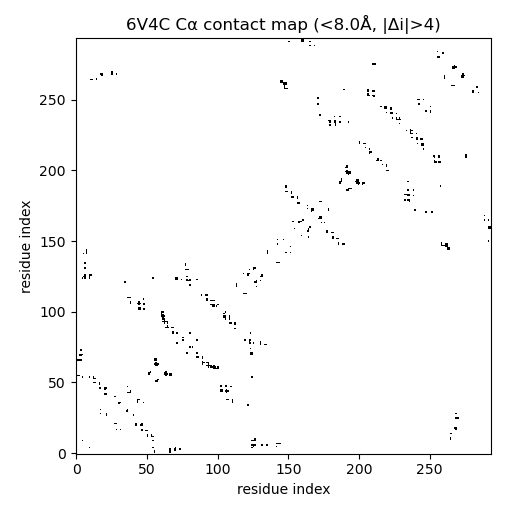63.94 271 ARG A O 1
ATOM 2081 N N . GLU A 1 272 ? 26.593 7.276 -26.488 1.00 63.78 272 GLU A N 1
ATOM 2082 C CA . GLU A 1 272 ? 27.268 8.494 -26.045 1.00 63.07 272 GLU A CA 1
ATOM 2083 C C . GLU A 1 272 ? 26.470 9.748 -26.389 1.00 62.33 272 GLU A C 1
ATOM 2084 O O . GLU A 1 272 ? 26.451 10.710 -25.610 1.00 63.90 272 GLU A O 1
ATOM 2090 N N . ALA A 1 273 ? 25.814 9.765 -27.553 1.00 53.84 273 ALA A N 1
ATOM 2091 C CA . ALA A 1 273 ? 25.111 10.966 -27.994 1.00 55.25 273 ALA A CA 1
ATOM 2092 C C . ALA A 1 273 ? 23.870 11.260 -27.162 1.00 52.82 273 ALA A C 1
ATOM 2093 O O . ALA A 1 273 ? 23.429 12.414 -27.113 1.00 55.65 273 ALA A O 1
ATOM 2095 N N . THR A 1 274 ? 23.298 10.248 -26.514 1.00 54.12 274 THR A N 1
ATOM 2096 C CA . THR A 1 274 ? 22.120 10.412 -25.670 1.00 53.78 274 THR A CA 1
ATOM 2097 C C . THR A 1 274 ? 22.424 10.073 -24.214 1.00 53.43 274 THR A C 1
ATOM 2098 O O . THR A 1 274 ? 21.524 9.722 -23.447 1.00 51.14 274 THR A O 1
ATOM 2102 N N . SER A 1 275 ? 23.694 10.185 -23.820 1.00 54.62 275 SER A N 1
ATOM 2103 C CA . SER A 1 275 ? 24.113 9.796 -22.479 1.00 54.58 275 SER A CA 1
ATOM 2104 C C . SER A 1 275 ? 23.881 10.886 -21.442 1.00 52.08 275 SER A C 1
ATOM 2105 O O . SER A 1 275 ? 23.850 10.582 -20.244 1.00 58.69 275 SER A O 1
ATOM 2108 N N . LYS A 1 276 ? 23.713 12.135 -21.867 1.00 54.02 276 LYS A N 1
ATOM 2109 C CA . LYS A 1 276 ? 23.574 13.267 -20.963 1.00 56.35 276 LYS A CA 1
ATOM 2110 C C . LYS A 1 276 ? 22.162 13.829 -21.044 1.00 56.92 276 LYS A C 1
ATOM 2111 O O . LYS A 1 276 ? 21.584 13.925 -22.132 1.00 53.78 276 LYS A O 1
ATOM 2115 N N . TYR A 1 277 ? 21.612 14.207 -19.892 1.00 46.90 277 TYR A N 1
ATOM 2116 C CA . TYR A 1 277 ? 20.296 14.829 -19.867 1.00 45.93 277 TYR A CA 1
ATOM 2117 C C . TYR A 1 277 ? 20.369 16.215 -20.497 1.00 45.09 277 TYR A C 1
ATOM 2118 O O . TYR A 1 277 ? 21.232 17.025 -20.145 1.00 49.05 277 TYR A O 1
ATOM 2127 N N . ASP A 1 278 ? 19.463 16.484 -21.434 1.00 45.37 278 ASP A N 1
ATOM 2128 C CA . ASP A 1 278 ? 19.419 17.752 -22.161 1.00 49.02 278 ASP A CA 1
ATOM 2129 C C . ASP A 1 278 ? 18.001 18.297 -22.029 1.00 49.13 278 ASP A C 1
ATOM 2130 O O . ASP A 1 278 ? 17.100 17.881 -22.765 1.00 48.16 278 ASP A O 1
ATOM 2135 N N . ALA A 1 279 ? 17.808 19.234 -21.096 1.00 49.16 279 ALA A N 1
ATOM 2136 C CA . ALA A 1 279 ? 16.474 19.775 -20.859 1.00 49.10 279 ALA A CA 1
ATOM 2137 C C . ALA A 1 279 ? 15.930 20.490 -22.087 1.00 51.55 279 ALA A C 1
ATOM 2138 O O . ALA A 1 279 ? 14.717 20.470 -22.330 1.00 50.69 279 ALA A O 1
ATOM 2140 N N . ASN A 1 280 ? 16.804 21.123 -22.874 1.00 55.94 280 ASN A N 1
ATOM 2141 C CA . ASN A 1 280 ? 16.348 21.793 -24.086 1.00 57.23 280 ASN A CA 1
ATOM 2142 C C . ASN A 1 280 ? 15.815 20.792 -25.103 1.00 54.99 280 ASN A C 1
ATOM 2143 O O . ASN A 1 280 ? 14.775 21.029 -25.731 1.00 55.76 280 ASN A O 1
ATOM 2148 N N . ALA A 1 281 ? 16.510 19.665 -25.275 1.00 45.44 281 ALA A N 1
ATOM 2149 C CA . ALA A 1 281 ? 16.042 18.640 -26.199 1.00 44.03 281 ALA A CA 1
ATOM 2150 C C . ALA A 1 281 ? 14.762 17.965 -25.719 1.00 42.32 281 ALA A C 1
ATOM 2151 O O . ALA A 1 281 ? 13.998 17.452 -26.544 1.00 38.57 281 ALA A O 1
ATOM 2153 N N . MET A 1 282 ? 14.506 17.966 -24.407 1.00 43.83 282 MET A N 1
ATOM 2154 C CA . MET A 1 282 ? 13.350 17.255 -23.872 1.00 39.49 282 MET A CA 1
ATOM 2155 C C . MET A 1 282 ? 12.034 17.899 -24.284 1.00 38.65 282 MET A C 1
ATOM 2156 O O . MET A 1 282 ? 11.014 17.206 -24.358 1.00 37.53 282 MET A O 1
ATOM 2161 N N . ARG A 1 283 ? 12.030 19.208 -24.550 1.00 38.82 283 ARG A N 1
ATOM 2162 C CA . ARG A 1 283 ? 10.785 19.889 -24.903 1.00 40.98 283 ARG A CA 1
ATOM 2163 C C . ARG A 1 283 ? 10.159 19.292 -26.158 1.00 40.18 283 ARG A C 1
ATOM 2164 O O . ARG A 1 283 ? 8.952 19.023 -26.196 1.00 38.36 283 ARG A O 1
ATOM 2172 N N . SER A 1 284 ? 10.959 19.090 -27.206 1.00 37.00 284 SER A N 1
ATOM 2173 C CA . SER A 1 284 ? 10.395 18.557 -28.442 1.00 42.05 284 SER A CA 1
ATOM 2174 C C . SER A 1 284 ? 10.068 17.074 -28.316 1.00 36.58 284 SER A C 1
ATOM 2175 O O . SER A 1 284 ? 9.188 16.572 -29.026 1.00 36.93 284 SER A O 1
ATOM 2178 N N . LYS A 1 285 ? 10.754 16.359 -27.422 1.00 41.17 285 LYS A N 1
ATOM 2179 C CA . LYS A 1 285 ? 10.411 14.957 -27.201 1.00 39.39 285 LYS A CA 1
ATOM 2180 C C . LYS A 1 285 ? 9.072 14.818 -26.486 1.00 38.78 285 LYS A C 1
ATOM 2181 O O . LYS A 1 285 ? 8.260 13.953 -26.838 1.00 39.07 285 LYS A O 1
ATOM 2187 N N . VAL A 1 286 ? 8.826 15.657 -25.478 1.00 33.80 286 VAL A N 1
ATOM 2188 C CA . VAL A 1 286 ? 7.533 15.647 -24.798 1.00 34.47 286 VAL A CA 1
ATOM 2189 C C . VAL A 1 286 ? 6.424 16.055 -25.763 1.00 37.54 286 VAL A C 1
ATOM 2190 O O . VAL A 1 286 ? 5.324 15.491 -25.741 1.00 34.76 286 VAL A O 1
ATOM 2194 N N . LYS A 1 287 ? 6.702 17.028 -26.637 1.00 39.10 287 LYS A N 1
ATOM 2195 C CA . LYS A 1 287 ? 5.710 17.424 -27.635 1.00 38.16 287 LYS A CA 1
ATOM 2196 C C . LYS A 1 287 ? 5.379 16.276 -28.581 1.00 39.19 287 LYS A C 1
ATOM 2197 O O . LYS A 1 287 ? 4.208 16.058 -28.912 1.00 37.66 287 LYS A O 1
ATOM 2200 N N . ALA A 1 288 ? 6.396 15.534 -29.032 1.00 34.70 288 ALA A N 1
ATOM 2201 C CA . ALA A 1 288 ? 6.145 14.428 -29.951 1.00 37.45 288 ALA A CA 1
ATOM 2202 C C . ALA A 1 288 ? 5.330 13.329 -29.279 1.00 35.28 288 ALA A C 1
ATOM 2203 O O . ALA A 1 288 ? 4.490 12.687 -29.920 1.00 34.31 288 ALA A O 1
ATOM 2205 N N . LEU A 1 289 ? 5.560 13.105 -27.981 1.00 38.13 289 LEU A N 1
ATOM 2206 C CA . LEU A 1 289 ? 4.791 12.099 -27.251 1.00 37.03 289 LEU A CA 1
ATOM 2207 C C . LEU A 1 289 ? 3.350 12.549 -27.036 1.00 37.85 289 LEU A C 1
ATOM 2208 O O . LEU A 1 289 ? 2.428 11.723 -27.053 1.00 36.13 289 LEU A O 1
ATOM 2213 N N . ASP A 1 290 ? 3.136 13.849 -26.820 1.00 37.01 290 ASP A N 1
ATOM 2214 C CA . ASP A 1 290 ? 1.777 14.384 -26.786 1.00 37.63 290 ASP A CA 1
ATOM 2215 C C . ASP A 1 290 ? 1.065 14.117 -28.107 1.00 38.43 290 ASP A C 1
ATOM 2216 O O . ASP A 1 290 ? -0.089 13.674 -28.131 1.00 39.38 290 ASP A O 1
ATOM 2221 N N . SER A 1 291 ? 1.747 14.394 -29.220 1.00 37.23 291 SER A N 1
ATOM 2222 C CA . SER A 1 291 ? 1.152 14.197 -30.537 1.00 41.33 291 SER A CA 1
ATOM 2223 C C . SER A 1 291 ? 0.845 12.727 -30.789 1.00 41.34 291 SER A C 1
ATOM 2224 O O . SER A 1 291 ? -0.191 12.393 -31.374 1.00 39.17 291 SER A O 1
ATOM 2227 N N . GLU A 1 292 ? 1.742 11.839 -30.355 1.00 42.38 292 GLU A N 1
ATOM 2228 C CA . GLU A 1 292 ? 1.512 10.403 -30.483 1.00 39.14 292 GLU A CA 1
ATOM 2229 C C . GLU A 1 292 ? 0.224 9.984 -29.786 1.00 38.59 292 GLU A C 1
ATOM 2230 O O . GLU A 1 292 ? -0.499 9.106 -30.274 1.00 39.43 292 GLU A O 1
ATOM 2236 N N . ALA A 1 293 ? -0.081 10.599 -28.644 1.00 39.86 293 ALA A N 1
ATOM 2237 C CA . ALA A 1 293 ? -1.317 10.323 -27.926 1.00 39.42 293 ALA A CA 1
ATOM 2238 C C . ALA A 1 293 ? -2.496 11.132 -28.449 1.00 40.71 293 ALA A C 1
ATOM 2239 O O . ALA A 1 293 ? -3.593 11.032 -27.886 1.00 41.76 293 ALA A O 1
ATOM 2241 N N . LYS A 1 294 ? -2.294 11.916 -29.511 1.00 45.87 294 LYS A N 1
ATOM 2242 C CA . LYS A 1 294 ? -3.327 12.802 -30.055 1.00 46.70 294 LYS A CA 1
ATOM 2243 C C . LYS A 1 294 ? -3.779 13.835 -29.024 1.00 47.25 294 LYS A C 1
ATOM 2244 O O . LYS A 1 294 ? -4.965 14.152 -28.911 1.00 46.67 294 LYS A O 1
ATOM 2250 N N . CYS A 1 295 ? -2.819 14.366 -28.270 1.00 47.61 295 CYS A N 1
ATOM 2251 C CA . CYS A 1 295 ? -3.098 15.366 -27.244 1.00 49.21 295 CYS A CA 1
ATOM 2252 C C . CYS A 1 295 ? -2.346 16.668 -27.503 1.00 50.81 295 CYS A C 1
ATOM 2253 O O . CYS A 1 295 ? -1.716 16.834 -28.547 1.00 54.57 295 CYS A O 1
#

Foldseek 3Di:
DDAADALLQLQLQLLVLCVVFVVLVLVVSVCVLVPVQDDVPPRSLVSVLSNCVSRQQADDQFGQLVRQLRLCVVQVVQLPDDPVVSSVLSVQRRVADRRPPDSNRSSVSVSVSCVVPPPSVCSSNLSPPRSVVVCCVVCVVDDHAQAFQLRSLCVVQDAQPDPQSLCCLVQVDGPDPSVLSSLVSSCPLLVCADPVGHGDLVSLVVLLVQQVHDDCSVLLVVLQVPFDADPSRRSNRSLVSNCVSVDRVSSVSSVLVSRVCRNRVCQLSPPVRVHDDPVVSVVVSVVVSVVSVD